Protein AF-A0AAC9RHL8-F1 (afdb_monomer_lite)

pLDDT: mean 80.33, std 12.62, range [34.41, 96.81]

Structure (mmCIF, N/CA/C/O backbone):
data_AF-A0AAC9RHL8-F1
#
_entry.id   AF-A0AAC9RHL8-F1
#
loop_
_atom_site.group_PDB
_atom_site.id
_atom_site.type_symbol
_atom_site.label_atom_id
_atom_site.label_alt_id
_atom_site.label_comp_id
_atom_site.label_asym_id
_atom_site.label_entity_id
_atom_site.label_seq_id
_atom_site.pdbx_PDB_ins_code
_atom_site.Cartn_x
_atom_site.Cartn_y
_atom_site.Cartn_z
_atom_site.occupancy
_atom_site.B_iso_or_equiv
_atom_site.auth_seq_id
_atom_site.auth_comp_id
_atom_site.auth_asym_id
_atom_site.auth_atom_id
_atom_site.pdbx_PDB_model_num
ATOM 1 N N . MET A 1 1 ? -25.792 26.090 4.034 1.00 40.19 1 MET A N 1
ATOM 2 C CA . MET A 1 1 ? -24.641 25.468 3.334 1.00 40.19 1 MET A CA 1
ATOM 3 C C . MET A 1 1 ? -23.332 25.458 4.137 1.00 40.19 1 MET A C 1
ATOM 5 O O . MET A 1 1 ? -22.376 24.867 3.666 1.00 40.19 1 MET A O 1
ATOM 9 N N . HIS A 1 2 ? -23.290 26.003 5.361 1.00 34.41 2 HIS A N 1
ATOM 10 C CA . HIS A 1 2 ? -22.085 26.017 6.208 1.00 34.41 2 HIS A CA 1
ATOM 11 C C . HIS A 1 2 ? -21.859 24.726 7.038 1.00 34.41 2 HIS A C 1
ATOM 13 O O . HIS A 1 2 ? -20.789 24.548 7.604 1.00 34.41 2 HIS A O 1
ATOM 19 N N . ASN A 1 3 ? -22.836 23.802 7.064 1.00 38.69 3 ASN A N 1
ATOM 20 C CA . ASN A 1 3 ? -22.832 22.591 7.911 1.00 38.69 3 ASN A CA 1
ATOM 21 C C . ASN A 1 3 ? -22.385 21.292 7.211 1.00 38.69 3 ASN A C 1
ATOM 23 O O . ASN A 1 3 ? -22.341 20.239 7.845 1.00 38.69 3 ASN A O 1
ATOM 27 N N . VAL A 1 4 ? -22.088 21.325 5.908 1.00 41.69 4 VAL A N 1
ATOM 28 C CA . VAL A 1 4 ? -21.628 20.127 5.173 1.00 41.69 4 VAL A CA 1
ATOM 29 C C . VAL A 1 4 ? -20.100 20.060 5.150 1.00 41.69 4 VAL A C 1
ATOM 31 O O . VAL A 1 4 ? -19.528 18.979 5.244 1.00 41.69 4 VAL A O 1
ATOM 34 N N . THR A 1 5 ? -19.430 21.211 5.135 1.00 39.88 5 THR A N 1
ATOM 35 C CA . THR A 1 5 ? -17.966 21.317 5.158 1.00 39.88 5 THR A CA 1
ATOM 36 C C . THR A 1 5 ? -17.356 21.020 6.529 1.00 39.88 5 THR A C 1
ATOM 38 O O . THR A 1 5 ? -16.237 20.519 6.587 1.00 39.88 5 THR A O 1
ATOM 41 N N . GLU A 1 6 ? -18.085 21.229 7.630 1.00 42.66 6 GLU A N 1
ATOM 42 C CA . GLU A 1 6 ? -17.624 20.807 8.963 1.00 42.66 6 GLU A CA 1
ATOM 43 C C . GLU A 1 6 ? -17.750 19.298 9.202 1.00 42.66 6 GLU A C 1
ATOM 45 O O . GLU A 1 6 ? -17.033 18.755 10.034 1.00 42.66 6 GLU A O 1
ATOM 50 N N . LYS A 1 7 ? -18.586 18.576 8.445 1.00 43.09 7 LYS A N 1
ATOM 51 C CA . LYS A 1 7 ? -18.773 17.125 8.624 1.00 43.09 7 LYS A CA 1
ATOM 52 C C . LYS A 1 7 ? -17.687 16.247 7.998 1.00 43.09 7 LYS A C 1
ATOM 54 O O . LYS A 1 7 ? -17.754 15.032 8.135 1.00 43.09 7 LYS A O 1
ATOM 59 N N . VAL A 1 8 ? -16.640 16.833 7.416 1.00 49.00 8 VAL A N 1
ATOM 60 C CA . VAL A 1 8 ? -15.361 16.136 7.180 1.00 49.00 8 VAL A CA 1
ATOM 61 C C . VAL A 1 8 ? -14.409 16.492 8.329 1.00 49.00 8 VAL A C 1
ATOM 63 O O . VAL A 1 8 ? -13.334 17.064 8.148 1.00 49.00 8 VAL A O 1
ATOM 66 N N . LEU A 1 9 ? -14.850 16.245 9.564 1.00 53.06 9 LEU A N 1
ATOM 67 C CA . LEU A 1 9 ? -14.145 16.670 10.772 1.00 53.06 9 LEU A CA 1
ATOM 68 C C . LEU A 1 9 ? -13.025 15.669 11.078 1.00 53.06 9 LEU A C 1
ATOM 70 O O . LEU A 1 9 ? -13.130 14.816 11.954 1.00 53.06 9 LEU A O 1
ATOM 74 N N . PHE A 1 10 ? -11.921 15.771 10.333 1.00 60.19 10 PHE A N 1
ATOM 75 C CA . PHE A 1 10 ? -10.664 15.165 10.762 1.00 60.19 10 PHE A CA 1
ATOM 76 C C . PHE A 1 10 ? -10.355 15.671 12.172 1.00 60.19 10 PHE A C 1
ATOM 78 O O . PHE A 1 10 ? -10.281 16.891 12.385 1.00 60.19 10 PHE A O 1
ATOM 85 N N . LYS A 1 11 ? -10.141 14.744 13.111 1.00 68.81 11 LYS A N 1
ATOM 86 C CA . LYS A 1 11 ? -9.589 15.052 14.433 1.00 68.81 11 LYS A CA 1
ATOM 87 C C . LYS A 1 11 ? -8.309 15.866 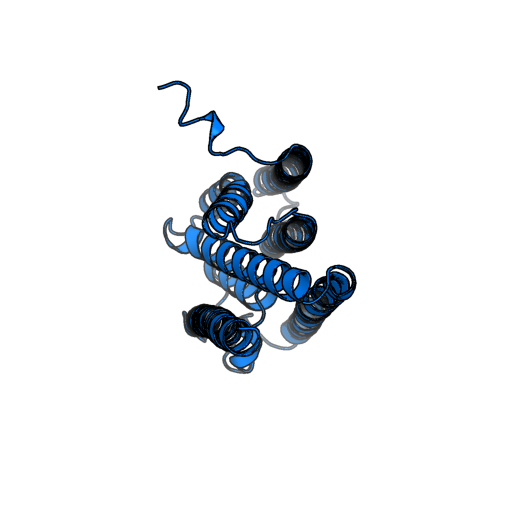14.304 1.00 68.81 11 LYS A C 1
ATOM 89 O O . LYS A 1 11 ? -7.584 15.749 13.313 1.00 68.81 11 LYS A O 1
ATOM 94 N N . LYS A 1 12 ? -8.016 16.683 15.316 1.00 75.81 12 LYS A N 1
ATOM 95 C CA . LYS A 1 12 ? -6.813 17.523 15.333 1.00 75.81 12 LYS A CA 1
ATOM 96 C C . LYS A 1 12 ? -5.545 16.676 15.171 1.00 75.81 12 LYS A C 1
ATOM 98 O O . LYS A 1 12 ? -4.644 17.101 14.449 1.00 75.81 12 LYS A O 1
ATOM 103 N N . GLU A 1 13 ? -5.501 15.476 15.753 1.00 79.00 13 GLU A N 1
ATOM 104 C CA . GLU A 1 13 ? -4.418 14.508 15.557 1.00 79.00 13 GLU A CA 1
ATOM 105 C C . GLU A 1 13 ? -4.330 14.050 14.095 1.00 79.00 13 GLU A C 1
ATOM 107 O O . GLU A 1 13 ? -3.285 14.215 13.468 1.00 79.00 13 GLU A O 1
ATOM 112 N N . ASN A 1 14 ? -5.432 13.589 13.492 1.00 83.06 14 ASN A N 1
ATOM 113 C CA . ASN A 1 14 ? -5.432 13.120 12.099 1.00 83.06 14 ASN A CA 1
ATOM 114 C C . ASN A 1 14 ? -5.085 14.228 11.094 1.00 83.06 14 ASN A C 1
ATOM 116 O O . ASN A 1 14 ? -4.449 13.954 10.076 1.00 83.06 14 ASN A O 1
ATOM 120 N N . ARG A 1 15 ? -5.428 15.492 11.385 1.00 82.88 15 ARG A N 1
ATOM 121 C CA . ARG A 1 15 ? -4.987 16.646 10.582 1.00 82.88 15 ARG A CA 1
ATOM 122 C C . ARG A 1 15 ? -3.467 16.790 10.584 1.00 82.88 15 ARG A C 1
ATOM 124 O O . ARG A 1 15 ? -2.890 17.048 9.534 1.00 82.88 15 ARG A O 1
ATOM 131 N N . ARG A 1 16 ? -2.809 16.603 11.735 1.00 86.56 16 ARG A N 1
ATOM 132 C CA . ARG A 1 16 ? -1.338 16.651 11.827 1.00 86.56 16 ARG A CA 1
ATOM 133 C C . ARG A 1 16 ? -0.697 15.538 11.006 1.00 86.56 16 ARG A C 1
ATOM 135 O O . ARG A 1 16 ? 0.258 15.802 10.284 1.00 86.56 16 ARG A O 1
ATOM 142 N N . ILE A 1 17 ? -1.253 14.327 11.066 1.00 87.25 17 ILE A N 1
ATOM 143 C CA . ILE A 1 17 ? -0.771 13.186 10.273 1.00 87.25 17 ILE A CA 1
ATOM 144 C C . ILE A 1 17 ? -0.960 13.471 8.773 1.00 87.25 17 ILE A C 1
ATOM 146 O O . ILE A 1 17 ? -0.072 13.179 7.976 1.00 87.25 17 ILE A O 1
ATOM 150 N N . LEU A 1 18 ? -2.079 14.089 8.376 1.00 85.19 18 LEU A N 1
ATOM 151 C CA . LEU A 1 18 ? -2.333 14.456 6.980 1.00 85.19 18 LEU A CA 1
ATOM 152 C C . LEU A 1 18 ? -1.328 15.497 6.475 1.00 85.19 18 LEU A C 1
ATOM 154 O O . LEU A 1 18 ? -0.772 15.338 5.392 1.00 85.19 18 LEU A O 1
ATOM 158 N N . ILE A 1 19 ? -1.066 16.539 7.267 1.00 87.88 19 ILE A N 1
ATOM 159 C CA . ILE A 1 19 ? -0.050 17.549 6.946 1.00 87.88 19 ILE A CA 1
ATOM 160 C C . ILE A 1 19 ? 1.323 16.886 6.813 1.00 87.88 19 ILE A C 1
ATOM 162 O O . ILE A 1 19 ? 2.032 17.149 5.848 1.00 87.88 19 ILE A O 1
ATOM 166 N N . LEU A 1 20 ? 1.674 15.975 7.724 1.00 90.25 20 LEU A N 1
ATOM 167 C CA . LEU A 1 20 ? 2.925 15.225 7.653 1.00 90.25 20 LEU A CA 1
ATOM 168 C C . LEU A 1 20 ? 3.026 14.391 6.364 1.00 90.25 20 LEU A C 1
ATOM 170 O O . LEU A 1 20 ? 4.062 14.424 5.705 1.00 90.25 20 LEU A O 1
ATOM 174 N N . ASN A 1 21 ? 1.949 13.709 5.960 1.00 88.88 21 ASN A N 1
ATOM 175 C CA . ASN A 1 21 ? 1.891 12.972 4.693 1.00 88.88 21 ASN A CA 1
ATOM 176 C C . ASN A 1 21 ? 2.124 13.888 3.481 1.00 88.88 21 ASN A C 1
ATOM 178 O O . ASN A 1 21 ? 2.860 13.530 2.561 1.00 88.88 21 ASN A O 1
ATOM 182 N N . LEU A 1 22 ? 1.524 15.081 3.483 1.00 87.88 22 LEU A N 1
ATOM 183 C CA . LEU A 1 22 ? 1.723 16.074 2.428 1.00 87.88 22 LEU A CA 1
ATOM 184 C C . LEU A 1 22 ? 3.167 16.584 2.405 1.00 87.88 22 LEU A C 1
ATOM 186 O O . LEU A 1 22 ? 3.763 16.622 1.334 1.00 87.88 22 LEU A O 1
ATOM 190 N N . CYS A 1 23 ? 3.760 16.898 3.561 1.00 90.06 23 CYS A N 1
ATOM 191 C CA . CYS A 1 23 ? 5.163 17.308 3.658 1.00 90.06 23 CYS A CA 1
ATOM 192 C C . CYS A 1 23 ? 6.112 16.231 3.120 1.00 90.06 23 CYS A C 1
ATOM 194 O O . CYS A 1 23 ? 6.999 16.539 2.326 1.00 90.06 23 CYS A O 1
ATOM 196 N N . ILE A 1 24 ? 5.898 14.968 3.504 1.00 89.19 24 ILE A N 1
ATOM 197 C CA . ILE A 1 24 ? 6.664 13.832 2.977 1.00 89.19 24 ILE A CA 1
ATOM 198 C C . ILE A 1 24 ? 6.495 13.750 1.458 1.00 89.19 24 ILE A C 1
ATOM 200 O O . ILE A 1 24 ? 7.482 13.633 0.737 1.00 89.19 24 ILE A O 1
ATOM 204 N N . THR A 1 25 ? 5.262 13.862 0.960 1.00 88.06 25 THR A N 1
ATOM 205 C CA . THR A 1 25 ? 5.001 13.771 -0.480 1.00 88.06 25 THR A CA 1
ATOM 206 C C . THR A 1 25 ? 5.687 14.895 -1.250 1.00 88.06 25 THR A C 1
ATOM 208 O O . THR A 1 25 ? 6.266 14.640 -2.300 1.00 88.06 25 THR A O 1
ATOM 211 N N . VAL A 1 26 ? 5.671 16.125 -0.731 1.00 89.19 26 VAL A N 1
ATOM 212 C CA . VAL A 1 26 ? 6.390 17.262 -1.324 1.00 89.19 26 VAL A CA 1
ATOM 213 C C . VAL A 1 26 ? 7.893 16.996 -1.343 1.00 89.19 26 VAL A C 1
ATOM 215 O O . VAL A 1 26 ? 8.526 17.205 -2.373 1.00 89.19 26 VAL A O 1
ATOM 218 N N . PHE A 1 27 ? 8.463 16.482 -0.253 1.00 89.50 27 PHE A N 1
ATOM 219 C CA . PHE A 1 27 ? 9.885 16.143 -0.193 1.00 89.50 27 PHE A CA 1
ATOM 220 C C . PHE A 1 27 ? 10.269 15.077 -1.233 1.00 89.50 27 PHE A C 1
ATOM 222 O O . PHE A 1 27 ? 11.230 15.249 -1.983 1.00 89.50 27 PHE A O 1
ATOM 229 N N . VAL A 1 28 ? 9.478 14.008 -1.341 1.00 87.62 28 VAL A N 1
ATOM 230 C CA . VAL A 1 28 ? 9.674 12.951 -2.346 1.00 87.62 28 VAL A CA 1
ATOM 231 C C . VAL A 1 28 ? 9.500 13.497 -3.766 1.00 87.62 28 VAL A C 1
ATOM 233 O O . VAL A 1 28 ? 10.284 13.168 -4.656 1.00 87.62 28 VAL A O 1
ATOM 236 N N . LEU A 1 29 ? 8.522 14.381 -3.981 1.00 87.12 29 LEU A N 1
ATOM 237 C CA . LEU A 1 29 ? 8.295 15.049 -5.260 1.00 87.12 29 LEU A CA 1
ATOM 238 C C . LEU A 1 29 ? 9.489 15.917 -5.667 1.00 87.12 29 LEU A C 1
ATOM 240 O O . LEU A 1 29 ? 9.882 15.886 -6.829 1.00 87.12 29 LEU A O 1
ATOM 244 N N . MET A 1 30 ? 10.090 16.657 -4.732 1.00 86.75 30 MET A N 1
ATOM 245 C CA . MET A 1 30 ? 11.305 17.433 -4.998 1.00 86.75 30 MET A CA 1
ATOM 246 C C . MET A 1 30 ? 12.464 16.525 -5.414 1.00 86.75 30 MET A C 1
ATOM 248 O O . MET A 1 30 ? 13.116 16.807 -6.417 1.00 86.75 30 MET A O 1
ATOM 252 N N . GLY A 1 31 ? 12.671 15.405 -4.713 1.00 82.81 31 GLY A N 1
ATOM 253 C CA . GLY A 1 31 ? 13.650 14.390 -5.116 1.00 82.81 31 GLY A CA 1
ATOM 254 C C . GLY A 1 31 ? 13.400 13.870 -6.535 1.00 82.81 31 GLY A C 1
ATOM 255 O O . GLY A 1 31 ? 14.331 13.717 -7.324 1.00 82.81 31 GLY A O 1
ATOM 256 N N . TYR A 1 32 ? 12.132 13.680 -6.900 1.00 78.31 32 TYR A N 1
ATOM 257 C CA . TYR A 1 32 ? 11.764 13.232 -8.238 1.00 78.31 32 TYR A CA 1
ATOM 258 C C . TYR A 1 32 ? 11.961 14.297 -9.326 1.00 78.31 32 TYR A C 1
ATOM 260 O O . TYR A 1 32 ? 12.432 13.988 -10.421 1.00 78.31 32 TYR A O 1
ATOM 268 N N . LEU A 1 33 ? 11.646 15.560 -9.036 1.00 81.44 33 LEU A N 1
ATOM 269 C CA . LEU A 1 33 ? 11.891 16.670 -9.956 1.00 81.44 33 LEU A CA 1
ATOM 270 C C . LEU A 1 33 ? 13.386 16.848 -10.231 1.00 81.44 33 LEU A C 1
ATOM 272 O O . LEU A 1 33 ? 13.753 17.081 -11.379 1.00 81.44 33 LEU A O 1
ATOM 276 N N . LEU A 1 34 ? 14.243 16.662 -9.221 1.00 80.06 34 LEU A N 1
ATOM 277 C CA . LEU A 1 34 ? 15.694 16.654 -9.414 1.00 80.06 34 LEU A CA 1
ATOM 278 C C . LEU A 1 34 ? 16.109 15.570 -10.416 1.00 80.06 34 LEU A C 1
ATOM 280 O O . LEU A 1 34 ? 16.790 15.883 -11.387 1.00 80.06 34 LEU A O 1
ATOM 284 N N . ILE A 1 35 ? 15.622 14.333 -10.261 1.00 75.69 35 ILE A N 1
ATOM 285 C CA . ILE A 1 35 ? 15.892 13.245 -11.220 1.00 75.69 35 ILE A CA 1
ATOM 286 C C . ILE A 1 35 ? 15.487 13.633 -12.648 1.00 75.69 35 ILE A C 1
ATOM 288 O O . ILE A 1 35 ? 16.233 13.388 -13.594 1.00 75.69 35 ILE A O 1
ATOM 292 N N . ILE A 1 36 ? 14.314 14.248 -12.825 1.00 75.12 36 ILE A N 1
ATOM 293 C CA . ILE A 1 36 ? 13.849 14.664 -14.155 1.00 75.12 36 ILE A CA 1
ATOM 294 C C . ILE A 1 36 ? 14.767 15.724 -14.768 1.00 75.12 36 ILE A C 1
ATOM 296 O O . ILE A 1 36 ? 15.033 15.661 -15.968 1.00 75.12 36 ILE A O 1
ATOM 300 N N . VAL A 1 37 ? 15.262 16.674 -13.972 1.00 77.88 37 VAL A N 1
ATOM 301 C CA . VAL A 1 37 ? 16.201 17.705 -14.441 1.00 77.88 37 VAL A CA 1
ATOM 302 C C . VAL A 1 37 ? 17.500 17.073 -14.953 1.00 77.88 37 VAL A C 1
ATOM 304 O O . VAL A 1 37 ? 18.012 17.497 -15.988 1.00 77.88 37 VAL A O 1
ATOM 307 N N . PHE A 1 38 ? 17.985 16.013 -14.303 1.00 74.62 38 PHE A N 1
ATOM 308 C CA . PHE A 1 38 ? 19.198 15.291 -14.705 1.00 74.62 38 PHE A CA 1
ATOM 309 C C . PHE A 1 38 ? 18.983 14.249 -15.817 1.00 74.62 38 PHE A C 1
ATOM 311 O O . PHE A 1 38 ? 19.945 13.684 -16.321 1.00 74.62 38 PHE A O 1
ATOM 318 N N . LYS A 1 39 ? 17.753 14.040 -16.304 1.00 67.81 39 LYS A N 1
ATOM 319 C CA . LYS A 1 39 ? 17.409 13.052 -17.354 1.00 67.81 39 LYS A CA 1
ATOM 320 C C . LYS A 1 39 ? 17.999 13.352 -18.754 1.00 67.81 39 LYS A C 1
ATOM 322 O O . LYS A 1 39 ? 17.591 12.763 -19.745 1.00 67.81 39 LYS A O 1
ATOM 327 N N . LYS A 1 40 ? 18.869 14.351 -18.873 1.00 67.19 40 LYS A N 1
ATOM 328 C CA . LYS A 1 40 ? 19.638 14.677 -20.088 1.00 67.19 40 LYS A CA 1
ATOM 329 C C . LYS A 1 40 ? 21.080 15.073 -19.761 1.00 67.19 40 LYS A C 1
ATOM 331 O O . LYS A 1 40 ? 21.775 15.609 -20.623 1.00 67.19 40 LYS A O 1
ATOM 336 N N . SER A 1 41 ? 21.504 14.893 -18.511 1.00 70.75 41 SER A N 1
ATOM 337 C CA . SER A 1 41 ? 22.883 15.126 -18.107 1.00 70.75 41 SER A CA 1
ATOM 338 C C . SER A 1 41 ? 23.691 13.838 -18.311 1.00 70.75 41 SER A C 1
ATOM 340 O O . SER A 1 41 ? 23.121 12.747 -18.340 1.00 70.75 41 SER A O 1
ATOM 342 N N . PRO A 1 42 ? 25.025 13.924 -18.416 1.00 67.44 42 PRO A N 1
ATOM 343 C CA . PRO A 1 42 ? 25.889 12.741 -18.407 1.00 67.44 42 PRO A CA 1
ATOM 344 C C . PRO A 1 42 ? 25.761 11.888 -17.128 1.00 67.44 42 PRO A C 1
ATOM 346 O O . PRO A 1 42 ? 26.259 10.770 -17.089 1.00 67.44 42 PRO A O 1
ATOM 349 N N . GLU A 1 43 ? 25.071 12.383 -16.096 1.00 68.12 43 GLU A N 1
ATOM 350 C CA . GLU A 1 43 ? 24.766 11.662 -14.855 1.00 68.12 43 GLU A CA 1
ATOM 351 C C . GLU A 1 43 ? 23.455 10.855 -1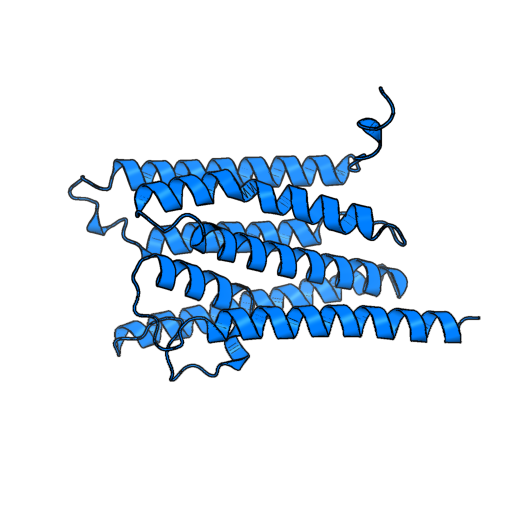4.953 1.00 68.12 43 GLU A C 1
ATOM 353 O O . GLU A 1 43 ? 23.030 10.255 -13.968 1.00 68.12 43 GLU A O 1
ATOM 358 N N . GLU A 1 44 ? 22.793 10.808 -16.117 1.00 66.69 44 GLU A N 1
ATOM 359 C CA . GLU A 1 44 ? 21.537 10.067 -16.319 1.00 66.69 44 GLU A CA 1
ATOM 360 C C . GLU A 1 44 ? 21.660 8.580 -15.932 1.00 66.69 44 GLU A C 1
ATOM 362 O O . GLU A 1 44 ? 20.718 8.009 -15.379 1.00 66.69 44 GLU A O 1
ATOM 367 N N . GLU A 1 45 ? 22.831 7.962 -16.133 1.00 62.16 45 GLU A N 1
ATOM 368 C CA . GLU A 1 45 ? 23.089 6.575 -15.716 1.00 62.16 45 GLU A CA 1
ATOM 369 C C . GLU A 1 45 ? 22.974 6.369 -14.197 1.00 62.16 45 GLU A C 1
ATOM 371 O O . GLU A 1 45 ? 22.534 5.302 -13.761 1.00 62.16 45 GLU A O 1
ATOM 376 N N . LEU A 1 46 ? 23.288 7.389 -13.386 1.00 62.00 46 LEU A N 1
ATOM 377 C CA . LEU A 1 46 ? 23.092 7.346 -11.932 1.00 62.00 46 LEU A CA 1
ATOM 378 C C . LEU A 1 46 ? 21.606 7.387 -11.545 1.00 62.00 46 LEU A C 1
ATOM 380 O O . LEU A 1 46 ? 21.241 6.863 -10.495 1.00 62.00 46 LEU A O 1
ATOM 384 N N . PHE A 1 47 ? 20.739 7.965 -12.381 1.00 62.03 47 PHE A N 1
ATOM 385 C CA . PHE A 1 47 ? 19.332 8.243 -12.069 1.00 62.03 47 PHE A CA 1
ATOM 386 C C . PHE A 1 47 ? 18.350 7.455 -12.955 1.00 62.03 47 PHE A C 1
ATOM 388 O O . PHE A 1 47 ? 17.396 7.996 -13.522 1.00 62.03 47 PHE A O 1
ATOM 395 N N . ASN A 1 48 ? 18.561 6.140 -13.046 1.00 64.25 48 ASN A N 1
ATOM 396 C CA . ASN A 1 48 ? 17.759 5.237 -13.879 1.00 64.25 48 ASN A CA 1
ATOM 397 C C . ASN A 1 48 ? 16.375 4.881 -13.261 1.00 64.25 48 ASN A C 1
ATOM 399 O O . ASN A 1 48 ? 16.031 5.281 -12.149 1.00 64.25 48 ASN A O 1
ATOM 403 N N . MET A 1 49 ? 15.558 4.092 -13.974 1.00 59.78 49 MET A N 1
ATOM 404 C CA . MET A 1 49 ? 14.196 3.649 -13.610 1.00 59.78 49 MET A CA 1
ATOM 405 C C . MET A 1 49 ? 14.061 3.048 -12.201 1.00 59.78 49 MET A C 1
ATOM 407 O O . MET A 1 49 ? 12.988 3.091 -11.591 1.00 59.78 49 MET A O 1
ATOM 411 N N . ASP A 1 50 ? 15.153 2.510 -11.671 1.00 67.88 50 ASP A N 1
ATOM 412 C CA . ASP A 1 50 ? 15.208 1.915 -10.341 1.00 67.88 50 ASP A CA 1
ATOM 413 C C . ASP A 1 50 ? 15.060 2.970 -9.236 1.00 67.88 50 ASP A C 1
ATOM 415 O O . ASP A 1 50 ? 14.367 2.725 -8.245 1.00 67.88 50 ASP A O 1
ATOM 419 N N . PHE A 1 51 ? 15.590 4.181 -9.447 1.00 72.38 51 PHE A N 1
ATOM 420 C CA . PHE A 1 51 ? 15.468 5.291 -8.498 1.00 72.38 51 PHE A CA 1
ATOM 421 C C . PHE A 1 51 ? 14.029 5.778 -8.352 1.00 72.38 51 PHE A C 1
ATOM 423 O O . PHE A 1 51 ? 13.573 6.051 -7.243 1.00 72.38 51 PHE A O 1
ATOM 430 N N . TYR A 1 52 ? 13.271 5.839 -9.447 1.00 72.75 52 TYR A N 1
ATOM 431 C CA . TYR A 1 52 ? 11.852 6.185 -9.370 1.00 72.75 52 TYR A CA 1
ATOM 432 C C . TYR A 1 52 ? 11.075 5.200 -8.498 1.00 72.75 52 TYR A C 1
ATOM 434 O O . TYR A 1 52 ? 10.315 5.583 -7.605 1.00 72.75 52 TYR A O 1
ATOM 442 N N . SER A 1 53 ? 11.266 3.917 -8.795 1.00 77.75 53 SER A N 1
ATOM 443 C CA . SER A 1 53 ? 10.547 2.843 -8.131 1.00 77.75 53 SER A CA 1
ATOM 444 C C . SER A 1 53 ? 10.875 2.827 -6.637 1.00 77.75 53 SER A C 1
ATOM 446 O O . SER A 1 53 ? 10.000 2.572 -5.812 1.00 77.75 53 SER A O 1
ATOM 448 N N . PHE A 1 54 ? 12.113 3.190 -6.286 1.00 79.38 54 PHE A N 1
ATOM 449 C CA . PHE A 1 54 ? 12.556 3.398 -4.914 1.00 79.38 54 PHE A CA 1
ATOM 450 C C . PHE A 1 54 ? 11.819 4.547 -4.211 1.00 79.38 54 PHE A C 1
ATOM 452 O O . PHE A 1 54 ? 11.311 4.338 -3.113 1.00 79.38 54 PHE A O 1
ATOM 459 N N . PHE A 1 55 ? 11.684 5.727 -4.829 1.00 80.50 55 PHE A N 1
ATOM 460 C CA . PHE A 1 55 ? 10.938 6.847 -4.231 1.00 80.50 55 PHE A CA 1
ATOM 461 C C . PHE A 1 55 ? 9.460 6.511 -4.000 1.00 80.50 55 PHE A C 1
ATOM 463 O O . PHE A 1 55 ? 8.906 6.844 -2.952 1.00 80.50 55 PHE A O 1
ATOM 470 N N . PHE A 1 56 ? 8.834 5.793 -4.934 1.00 83.69 56 PHE A N 1
ATOM 471 C CA . PHE A 1 56 ? 7.468 5.301 -4.757 1.00 83.69 56 PHE A CA 1
ATOM 472 C C . PHE A 1 56 ? 7.344 4.282 -3.629 1.00 83.69 56 PHE A C 1
ATOM 474 O O . PHE A 1 56 ? 6.421 4.369 -2.821 1.00 83.69 56 PHE A O 1
ATOM 481 N N . LEU A 1 57 ? 8.270 3.326 -3.553 1.00 86.62 57 LEU A N 1
ATOM 482 C CA . LEU A 1 57 ? 8.305 2.346 -2.473 1.00 86.62 57 LEU A CA 1
ATOM 483 C C . LEU A 1 57 ? 8.529 3.009 -1.115 1.00 86.62 57 LEU A C 1
ATOM 485 O O . LEU A 1 57 ? 7.830 2.689 -0.158 1.00 86.62 57 LEU A O 1
ATOM 489 N N . PHE A 1 58 ? 9.456 3.960 -1.039 1.00 86.50 58 PHE A N 1
ATOM 490 C CA . PHE A 1 58 ? 9.718 4.740 0.163 1.00 86.50 58 PHE A CA 1
ATOM 491 C C . PHE A 1 58 ? 8.468 5.502 0.614 1.00 86.50 58 PHE A C 1
ATOM 493 O O . PHE A 1 58 ? 8.051 5.377 1.767 1.00 86.50 58 PHE A O 1
ATOM 500 N N . GLN A 1 59 ? 7.802 6.203 -0.310 1.00 88.50 59 GLN A N 1
ATOM 501 C CA . GLN A 1 59 ? 6.525 6.865 -0.046 1.00 88.50 59 GLN A CA 1
ATOM 502 C C . GLN A 1 59 ? 5.459 5.872 0.433 1.00 88.50 59 GLN A C 1
ATOM 504 O O . GLN A 1 59 ? 4.716 6.169 1.365 1.00 88.50 59 GLN A O 1
ATOM 509 N N . PHE A 1 60 ? 5.384 4.688 -0.175 1.00 90.69 60 PHE A N 1
ATOM 510 C CA . PHE A 1 60 ? 4.422 3.651 0.187 1.00 90.69 60 PHE A CA 1
ATOM 511 C C . PHE A 1 60 ? 4.657 3.089 1.600 1.00 90.69 60 PHE A C 1
ATOM 513 O O . PHE A 1 60 ? 3.700 2.862 2.347 1.00 90.69 60 PHE A O 1
ATOM 520 N N . ILE A 1 61 ? 5.919 2.913 2.000 1.00 90.81 61 ILE A N 1
ATOM 521 C CA . ILE A 1 61 ? 6.303 2.499 3.357 1.00 90.81 61 ILE A CA 1
ATOM 522 C C . ILE A 1 61 ? 5.925 3.585 4.367 1.00 90.81 61 ILE A C 1
ATOM 524 O O . ILE A 1 61 ? 5.282 3.287 5.373 1.00 90.81 61 ILE A O 1
ATOM 528 N N . LEU A 1 62 ? 6.261 4.849 4.092 1.00 90.44 62 LEU A N 1
ATOM 529 C CA . LEU A 1 62 ? 5.904 5.963 4.974 1.00 90.44 62 LEU A CA 1
ATOM 530 C C . LEU A 1 62 ? 4.390 6.127 5.095 1.00 90.44 62 LEU A C 1
ATOM 532 O O . LEU A 1 62 ? 3.878 6.247 6.205 1.00 90.44 62 LEU A O 1
ATOM 536 N N . TYR A 1 63 ? 3.661 6.051 3.982 1.00 91.25 63 TYR A N 1
ATOM 537 C CA . TYR A 1 63 ? 2.200 6.024 3.977 1.00 91.25 63 TYR A CA 1
ATOM 538 C C . TYR A 1 63 ? 1.666 4.917 4.885 1.00 91.25 63 TYR A C 1
ATOM 540 O O . TYR A 1 63 ? 0.805 5.157 5.727 1.00 91.25 63 TYR A O 1
ATOM 548 N N . THR A 1 64 ? 2.210 3.711 4.738 1.00 92.31 64 THR A N 1
ATOM 549 C CA . THR A 1 64 ? 1.812 2.547 5.522 1.00 92.31 64 THR A CA 1
ATOM 550 C C . THR A 1 64 ? 2.008 2.793 7.021 1.00 92.31 64 THR A C 1
ATOM 552 O O . THR A 1 64 ? 1.109 2.488 7.799 1.00 92.31 64 THR A O 1
ATOM 555 N N . LEU A 1 65 ? 3.122 3.406 7.436 1.00 90.69 65 LEU A N 1
ATOM 556 C CA . LEU A 1 65 ? 3.357 3.792 8.833 1.00 90.69 65 LEU A CA 1
ATOM 557 C C . LEU A 1 65 ? 2.373 4.872 9.311 1.00 90.69 65 LEU A C 1
ATOM 559 O O . LEU A 1 65 ? 1.809 4.757 10.396 1.00 90.69 65 LEU A O 1
ATOM 563 N N . LEU A 1 66 ? 2.118 5.902 8.501 1.00 90.19 66 LEU A N 1
ATOM 564 C CA . LEU A 1 66 ? 1.197 6.986 8.858 1.00 90.19 66 LEU A CA 1
ATOM 565 C C . LEU A 1 66 ? -0.241 6.491 9.034 1.00 90.19 66 LEU A C 1
ATOM 567 O O . LEU A 1 66 ? -0.916 6.899 9.980 1.00 90.19 66 LEU A O 1
ATOM 571 N N . VAL A 1 67 ? -0.696 5.576 8.175 1.00 89.31 67 VAL A N 1
ATOM 572 C CA . VAL A 1 67 ? -2.029 4.966 8.283 1.00 89.31 67 VAL A CA 1
ATOM 573 C C . VAL A 1 67 ? -2.198 4.222 9.608 1.00 89.31 67 VAL A C 1
ATOM 575 O O . VAL A 1 67 ? -3.281 4.241 10.187 1.00 89.31 67 VAL A O 1
ATOM 578 N N . GLN A 1 68 ? -1.140 3.617 10.148 1.00 86.06 68 GLN A N 1
ATOM 579 C CA . GLN A 1 68 ? -1.215 2.957 11.454 1.00 86.06 68 GLN A CA 1
ATOM 580 C C . GLN A 1 68 ? -1.386 3.927 12.613 1.00 86.06 68 GLN A C 1
ATOM 582 O O . GLN A 1 68 ? -1.975 3.561 13.631 1.00 86.06 68 GLN A O 1
ATOM 587 N N . ILE A 1 69 ? -0.885 5.151 12.478 1.00 86.94 69 ILE A N 1
ATOM 588 C CA . ILE A 1 69 ? -0.949 6.169 13.528 1.00 86.94 69 ILE A CA 1
ATOM 589 C C . ILE A 1 69 ? -2.301 6.899 13.489 1.00 86.94 69 ILE A C 1
ATOM 591 O O . ILE A 1 69 ? -2.705 7.459 14.503 1.00 86.94 69 ILE A O 1
ATOM 595 N N . LEU A 1 70 ? -3.057 6.818 12.383 1.00 85.38 70 LEU A N 1
ATOM 596 C CA . LEU A 1 70 ? -4.392 7.417 12.271 1.00 85.38 70 LEU A CA 1
ATOM 597 C C . LEU A 1 70 ? -5.307 6.987 13.413 1.00 85.38 70 LEU A C 1
ATOM 599 O O . LEU A 1 70 ? -5.509 5.796 13.660 1.00 85.38 70 LEU A O 1
ATOM 603 N N . GLU A 1 71 ? -5.897 7.957 14.096 1.00 79.62 71 GLU A N 1
ATOM 604 C CA . GLU A 1 71 ? -6.906 7.688 15.105 1.00 79.62 71 GLU A CA 1
ATOM 605 C C . GLU A 1 71 ? -8.232 7.370 14.436 1.00 79.62 71 GLU A C 1
ATOM 607 O O . GLU A 1 71 ? -8.750 8.157 13.643 1.00 79.62 71 GLU A O 1
ATOM 612 N N . VAL A 1 72 ? -8.803 6.221 14.779 1.00 74.69 72 VAL A N 1
ATOM 613 C CA . VAL A 1 72 ? -10.057 5.764 14.190 1.00 74.69 72 VAL A CA 1
ATOM 614 C C . VAL A 1 72 ? -11.044 5.479 15.309 1.00 74.69 72 VAL A C 1
ATOM 616 O O . VAL A 1 72 ? -10.714 4.784 16.268 1.00 74.69 72 VAL A O 1
ATOM 619 N N . GLU A 1 73 ? -12.234 6.069 15.210 1.00 66.75 73 GLU A N 1
ATOM 620 C CA . GLU A 1 73 ? -13.313 5.861 16.175 1.00 66.75 73 GLU A CA 1
ATOM 621 C C . GLU A 1 73 ? -14.124 4.613 15.825 1.00 66.75 73 GLU A C 1
ATOM 623 O O . GLU A 1 73 ? -14.424 4.351 14.657 1.00 66.75 73 GLU A O 1
ATOM 628 N N . GLU A 1 74 ? -14.510 3.859 16.853 1.00 64.19 74 GLU A N 1
ATOM 629 C CA . GLU A 1 74 ? -15.404 2.712 16.708 1.00 64.19 74 GLU A CA 1
ATOM 630 C C . GLU A 1 74 ? -16.761 3.160 16.137 1.00 64.19 74 GLU A C 1
ATOM 632 O O . GLU A 1 74 ? -17.312 4.192 16.519 1.00 64.19 74 GLU A O 1
ATOM 637 N N . GLY A 1 75 ? -17.291 2.399 15.175 1.00 62.19 75 GLY A N 1
ATOM 638 C CA . GLY A 1 75 ? -18.608 2.645 14.573 1.00 62.19 75 GLY A CA 1
ATOM 639 C C . GLY A 1 75 ? -18.660 3.659 13.418 1.00 62.19 75 GLY A C 1
ATOM 640 O O . GLY A 1 75 ? -19.684 3.734 12.742 1.00 62.19 75 GLY A O 1
ATOM 641 N N . LYS A 1 76 ? -17.579 4.394 13.111 1.00 70.06 76 LYS A N 1
ATOM 642 C CA . LYS A 1 76 ? -17.534 5.379 12.003 1.00 70.06 76 LYS A CA 1
ATOM 643 C C . LYS A 1 76 ? -16.738 4.879 10.794 1.00 70.06 76 LYS A C 1
ATOM 645 O O . LYS A 1 76 ? -15.729 5.454 10.376 1.00 70.06 76 LYS A O 1
ATOM 650 N N . GLN A 1 77 ? -17.204 3.780 10.204 1.00 68.50 77 GLN A N 1
ATOM 651 C CA . GLN A 1 77 ? -16.524 3.134 9.077 1.00 68.50 77 GLN A CA 1
ATOM 652 C C . GLN A 1 77 ? -16.455 4.027 7.825 1.00 68.50 77 GLN A C 1
ATOM 654 O O . GLN A 1 77 ? -15.420 4.070 7.166 1.00 68.50 77 GLN A O 1
ATOM 659 N N . MET A 1 78 ? -17.516 4.782 7.515 1.00 68.62 78 MET A N 1
ATOM 660 C CA . MET A 1 78 ? -17.526 5.685 6.352 1.00 68.62 78 MET A CA 1
ATOM 661 C C . MET A 1 78 ? -16.484 6.799 6.481 1.00 68.62 78 MET A C 1
ATOM 663 O O . MET A 1 78 ? -15.747 7.058 5.531 1.00 68.62 78 MET A O 1
ATOM 667 N N . ASP A 1 79 ? -16.343 7.385 7.670 1.00 73.00 79 ASP A N 1
ATOM 668 C CA . ASP A 1 79 ? -15.329 8.410 7.929 1.00 73.00 79 ASP A CA 1
ATOM 669 C C . ASP A 1 79 ? -13.925 7.830 7.743 1.00 73.00 79 ASP A C 1
ATOM 671 O O . ASP A 1 79 ? -13.069 8.447 7.118 1.00 73.00 79 ASP A O 1
ATOM 675 N N . SER A 1 80 ? -13.711 6.598 8.200 1.00 76.44 80 SER A N 1
ATOM 676 C CA . SER A 1 80 ? -12.443 5.879 8.054 1.00 76.44 80 SER A CA 1
ATOM 677 C C . SER A 1 80 ? -12.054 5.673 6.584 1.00 76.44 80 SER A C 1
ATOM 679 O O . SER A 1 80 ? -10.909 5.920 6.201 1.00 76.44 80 SER A O 1
ATOM 681 N N . LEU A 1 81 ? -13.013 5.282 5.736 1.00 80.69 81 LEU A N 1
ATOM 682 C CA . LEU A 1 81 ? -12.804 5.119 4.291 1.00 80.69 81 LEU A CA 1
ATOM 683 C C . LEU A 1 81 ? -12.450 6.446 3.610 1.00 80.69 81 LEU A C 1
ATOM 685 O O . LEU A 1 81 ? -11.555 6.486 2.762 1.00 80.69 81 LEU A O 1
ATOM 689 N N . VAL A 1 82 ? -13.132 7.530 3.988 1.00 80.94 82 VAL A N 1
ATOM 690 C CA . VAL A 1 82 ? -12.869 8.876 3.459 1.00 80.94 82 VAL A CA 1
ATOM 691 C C . VAL A 1 82 ? -11.487 9.362 3.890 1.00 80.94 82 VAL A C 1
ATOM 693 O O . VAL A 1 82 ? -10.745 9.885 3.061 1.00 80.94 82 VAL A O 1
ATOM 696 N N . GLN A 1 83 ? -11.098 9.143 5.148 1.00 81.50 83 GLN A N 1
ATOM 697 C CA . GLN A 1 83 ? -9.784 9.539 5.659 1.00 81.50 83 GLN A CA 1
ATOM 698 C C . GLN A 1 83 ? -8.648 8.833 4.913 1.00 81.50 83 GLN A C 1
ATOM 700 O O . GLN A 1 83 ? -7.720 9.497 4.448 1.00 81.50 83 GLN A O 1
ATOM 705 N N . VAL A 1 84 ? -8.746 7.512 4.724 1.00 88.75 84 VAL A N 1
ATOM 706 C CA . VAL A 1 84 ? -7.781 6.749 3.914 1.00 88.75 84 VAL A CA 1
ATOM 707 C C . VAL A 1 84 ? -7.782 7.232 2.463 1.00 88.75 84 VAL A C 1
ATOM 709 O O . VAL A 1 84 ? -6.718 7.341 1.852 1.00 88.75 84 VAL A O 1
ATOM 712 N N . GLY A 1 85 ? -8.954 7.567 1.917 1.00 87.19 85 GLY A N 1
ATOM 713 C CA . GLY A 1 85 ? -9.097 8.133 0.576 1.00 87.19 85 GLY A CA 1
ATOM 714 C C . GLY A 1 85 ? -8.295 9.419 0.420 1.00 87.19 85 GLY A C 1
ATOM 715 O O . GLY A 1 85 ? -7.396 9.479 -0.413 1.00 87.19 85 GLY A O 1
ATOM 716 N N . VAL A 1 86 ? -8.538 10.409 1.279 1.00 83.19 86 VAL A N 1
ATOM 717 C CA . VAL A 1 86 ? -7.810 11.690 1.283 1.00 83.19 86 VAL A CA 1
ATOM 718 C C . VAL A 1 86 ? -6.302 11.478 1.442 1.00 83.19 86 VAL A C 1
ATOM 720 O O . VAL A 1 86 ? -5.519 12.087 0.716 1.00 83.19 86 VAL A O 1
ATOM 723 N N . PHE A 1 87 ? -5.883 10.574 2.331 1.00 84.38 87 PHE A N 1
ATOM 724 C CA . PHE A 1 87 ? -4.470 10.222 2.499 1.00 84.38 87 PHE A CA 1
ATOM 725 C C . PHE A 1 87 ? -3.844 9.651 1.230 1.00 84.38 87 PHE A C 1
ATOM 727 O O . PHE A 1 87 ? -2.713 9.990 0.883 1.00 84.38 87 PHE A O 1
ATOM 734 N N . THR A 1 88 ? -4.581 8.784 0.542 1.00 90.19 88 THR A N 1
ATOM 735 C CA . THR A 1 88 ? -4.106 8.119 -0.671 1.00 90.19 88 THR A CA 1
ATOM 736 C C . THR A 1 88 ? -4.040 9.091 -1.840 1.00 90.19 88 THR A C 1
ATOM 738 O O . THR A 1 88 ? -3.074 9.065 -2.590 1.00 90.19 88 THR A O 1
ATOM 741 N N . LEU A 1 89 ? -4.998 10.015 -1.965 1.00 88.12 89 LEU A N 1
ATOM 742 C CA . LEU A 1 89 ? -4.979 11.052 -3.004 1.00 88.12 89 LEU A CA 1
ATOM 743 C C . LEU A 1 89 ? -3.761 11.982 -2.890 1.00 88.12 89 LEU A C 1
ATOM 745 O O . LEU A 1 89 ? -3.354 12.572 -3.889 1.00 88.12 89 LEU A O 1
ATOM 749 N N . GLY A 1 90 ? -3.137 12.063 -1.710 1.00 82.88 90 GLY A N 1
ATOM 750 C CA . GLY A 1 90 ? -1.915 12.834 -1.489 1.00 82.88 90 GLY A CA 1
ATOM 751 C C . GLY A 1 90 ? -0.777 12.486 -2.453 1.00 82.88 90 GLY A C 1
ATOM 752 O O . GLY A 1 90 ? -0.021 13.380 -2.804 1.00 82.88 90 GLY A O 1
ATOM 753 N N . ILE A 1 91 ? -0.690 11.244 -2.951 1.00 84.56 91 ILE A N 1
ATOM 754 C CA . ILE A 1 91 ? 0.373 10.799 -3.874 1.00 84.56 91 ILE A CA 1
ATOM 755 C C . ILE A 1 91 ? 0.090 11.133 -5.354 1.00 84.56 91 ILE A C 1
ATOM 757 O O . ILE A 1 91 ? 0.958 10.935 -6.204 1.00 84.56 91 ILE A O 1
ATOM 761 N N . ILE A 1 92 ? -1.092 11.669 -5.693 1.00 84.88 92 ILE A N 1
ATOM 762 C CA . ILE A 1 92 ? -1.450 12.022 -7.080 1.00 84.88 92 ILE A CA 1
ATOM 763 C C . ILE A 1 92 ? -0.404 12.920 -7.755 1.00 84.88 92 ILE A C 1
ATOM 765 O O . ILE A 1 92 ? -0.024 12.596 -8.879 1.00 84.88 92 ILE A O 1
ATOM 769 N N . PRO A 1 93 ? 0.108 14.000 -7.127 1.00 81.00 93 PRO A N 1
ATOM 770 C CA . PRO A 1 93 ? 1.127 14.838 -7.753 1.00 81.00 93 PRO A CA 1
ATOM 771 C C . PRO A 1 93 ? 2.373 14.040 -8.149 1.00 81.00 93 PRO A C 1
ATOM 773 O O . PRO A 1 93 ? 2.856 14.168 -9.271 1.00 81.00 93 PRO A O 1
ATOM 776 N N . LEU A 1 94 ? 2.844 13.148 -7.273 1.00 80.00 94 LEU A N 1
ATOM 777 C CA . LEU A 1 94 ? 3.997 12.287 -7.541 1.00 80.00 94 LEU A CA 1
ATOM 778 C C . LEU A 1 94 ? 3.735 11.353 -8.731 1.00 80.00 94 LEU A C 1
ATOM 780 O O . LEU A 1 94 ? 4.571 11.205 -9.621 1.00 80.00 94 LEU A O 1
ATOM 784 N N . ILE A 1 95 ? 2.542 10.768 -8.775 1.00 79.31 95 ILE A N 1
ATOM 785 C CA . ILE A 1 95 ? 2.082 9.889 -9.849 1.00 79.31 95 ILE A CA 1
ATOM 786 C C . ILE A 1 95 ? 1.944 10.633 -11.189 1.00 79.31 95 ILE A C 1
ATOM 788 O O . ILE A 1 95 ? 2.313 10.099 -12.234 1.00 79.31 95 ILE A O 1
ATOM 792 N N . MET A 1 96 ? 1.453 11.871 -11.184 1.00 77.06 96 MET A N 1
ATOM 793 C CA . MET A 1 96 ? 1.316 12.683 -12.396 1.00 77.06 96 MET A CA 1
ATOM 794 C C . MET A 1 96 ? 2.671 13.061 -12.986 1.00 77.06 96 MET A C 1
ATOM 796 O O . MET A 1 96 ? 2.872 12.933 -14.195 1.00 77.06 96 MET A O 1
ATOM 800 N N . VAL A 1 97 ? 3.615 13.486 -12.142 1.00 75.31 97 VAL A N 1
ATOM 801 C CA . VAL A 1 97 ? 4.971 13.813 -12.596 1.00 75.31 97 VAL A CA 1
ATOM 802 C C . VAL A 1 97 ? 5.655 12.556 -13.141 1.00 75.31 97 VAL A C 1
ATOM 804 O O . VAL A 1 97 ? 6.326 12.623 -14.170 1.00 75.31 97 VAL A O 1
ATOM 807 N N . ALA A 1 98 ? 5.410 11.392 -12.534 1.00 71.75 98 ALA A N 1
ATOM 808 C CA . ALA A 1 98 ? 5.891 10.111 -13.041 1.00 71.75 98 ALA A CA 1
ATOM 809 C C . ALA A 1 98 ? 5.377 9.766 -14.437 1.00 71.75 98 ALA A C 1
ATOM 811 O O . ALA A 1 98 ? 6.146 9.420 -15.337 1.00 71.75 98 ALA A O 1
ATOM 812 N N . ALA A 1 99 ? 4.059 9.874 -14.607 1.00 74.25 99 ALA A N 1
ATOM 813 C CA . ALA A 1 99 ? 3.397 9.563 -15.859 1.00 74.25 99 ALA A CA 1
ATOM 814 C C . ALA A 1 99 ? 3.888 10.489 -16.977 1.00 74.25 99 ALA A C 1
ATOM 816 O O . ALA A 1 99 ? 4.167 10.022 -18.080 1.00 74.25 99 ALA A O 1
ATOM 817 N N . HIS A 1 100 ? 4.084 11.777 -16.676 1.00 72.81 100 HIS A N 1
ATOM 818 C CA . HIS A 1 100 ? 4.648 12.733 -17.624 1.00 72.81 100 HIS A CA 1
ATOM 819 C C . HIS A 1 100 ? 6.112 12.422 -17.967 1.00 72.81 100 HIS A C 1
ATOM 821 O O . HIS A 1 100 ? 6.481 12.398 -19.139 1.00 72.81 100 HIS A O 1
ATOM 827 N N . GLY A 1 101 ? 6.941 12.121 -16.964 1.00 65.62 101 GLY A N 1
ATOM 828 C CA . GLY A 1 101 ? 8.366 11.851 -17.152 1.00 65.62 101 GLY A CA 1
ATOM 829 C C . GLY A 1 101 ? 8.671 10.604 -17.990 1.00 65.62 101 GLY A C 1
ATOM 830 O O . GLY A 1 101 ? 9.768 10.509 -18.547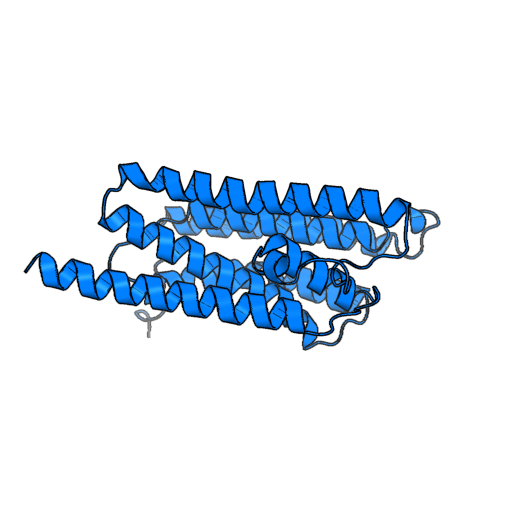 1.00 65.62 101 GLY A O 1
ATOM 831 N N . LYS A 1 102 ? 7.741 9.646 -18.098 1.00 65.31 102 LYS A N 1
ATOM 832 C CA . LYS A 1 102 ? 7.965 8.355 -18.778 1.00 65.31 102 LYS A CA 1
ATOM 833 C C . LYS A 1 102 ? 6.908 7.975 -19.820 1.00 65.31 102 LYS A C 1
ATOM 835 O O . LYS A 1 102 ? 7.030 6.911 -20.411 1.00 65.31 102 LYS A O 1
ATOM 840 N N . GLY A 1 103 ? 5.918 8.828 -20.086 1.00 64.69 103 GLY A N 1
ATOM 841 C CA . GLY A 1 103 ? 4.879 8.544 -21.082 1.00 64.69 103 GLY A CA 1
ATOM 842 C C . GLY A 1 103 ? 3.971 7.371 -20.698 1.00 64.69 103 GLY A C 1
ATOM 843 O O . GLY A 1 103 ? 3.461 6.685 -21.578 1.00 64.69 103 GLY A O 1
ATOM 844 N N . ILE A 1 104 ? 3.786 7.126 -19.396 1.00 70.75 104 ILE A N 1
ATOM 845 C CA . ILE A 1 104 ? 2.907 6.061 -18.896 1.00 70.75 104 ILE A CA 1
ATOM 846 C C . ILE A 1 104 ? 1.464 6.400 -19.291 1.00 70.75 104 ILE A C 1
ATOM 848 O O . ILE A 1 104 ? 1.010 7.536 -19.115 1.00 70.75 104 ILE A O 1
ATOM 852 N N . GLU A 1 105 ? 0.729 5.418 -19.815 1.00 67.50 105 GLU A N 1
ATOM 853 C CA . GLU A 1 105 ? -0.682 5.591 -20.158 1.00 67.50 105 GLU A CA 1
ATOM 854 C C . GLU A 1 105 ? -1.496 6.028 -18.933 1.00 67.50 105 GLU A C 1
ATOM 856 O O . GLU A 1 105 ? -1.420 5.421 -17.864 1.00 67.50 105 GLU A O 1
ATOM 861 N N . ARG A 1 106 ? -2.343 7.052 -19.109 1.00 64.06 106 ARG A N 1
ATOM 862 C CA . ARG A 1 106 ? -3.097 7.715 -18.025 1.00 64.06 106 ARG A CA 1
ATOM 863 C C . ARG A 1 106 ? -3.917 6.767 -17.139 1.00 64.06 106 ARG A C 1
ATOM 865 O O . ARG A 1 106 ? -4.191 7.114 -15.997 1.00 64.06 106 ARG A O 1
ATOM 872 N N . LEU A 1 107 ? -4.333 5.608 -17.653 1.00 63.66 107 LEU A N 1
ATOM 873 C CA . LEU A 1 107 ? -5.102 4.604 -16.909 1.00 63.66 107 LEU A CA 1
ATOM 874 C C . LEU A 1 107 ? -4.226 3.732 -15.996 1.00 63.66 107 LEU A C 1
ATOM 876 O O . LEU A 1 107 ? -4.650 3.376 -14.897 1.00 63.66 107 LEU A O 1
ATOM 880 N N . GLN A 1 108 ? -2.994 3.427 -16.404 1.00 73.25 108 GLN A N 1
ATOM 881 C CA . GLN A 1 108 ? -2.083 2.565 -15.640 1.00 73.25 108 GLN A CA 1
ATOM 882 C C . GLN A 1 108 ? -1.592 3.259 -14.359 1.00 73.25 108 GLN A C 1
ATOM 884 O O . GLN A 1 108 ? -1.419 2.634 -13.312 1.00 73.25 108 GLN A O 1
ATOM 889 N N . THR A 1 109 ? -1.516 4.583 -14.421 1.00 74.81 109 THR A N 1
ATOM 890 C CA . THR A 1 109 ? -1.272 5.540 -13.341 1.00 74.81 109 THR A CA 1
ATOM 891 C C . THR A 1 109 ? -2.180 5.352 -12.110 1.00 74.81 109 THR A C 1
ATOM 893 O O . THR A 1 109 ? -1.785 5.694 -10.995 1.00 74.81 109 THR A O 1
ATOM 896 N N . PHE A 1 110 ? -3.378 4.773 -12.268 1.00 85.25 110 PHE A N 1
ATOM 897 C CA . PHE A 1 110 ? -4.300 4.525 -11.151 1.00 85.25 110 PHE A CA 1
ATOM 898 C C . PHE A 1 110 ? -4.036 3.220 -10.397 1.00 85.25 110 PHE A C 1
ATOM 900 O O . PHE A 1 110 ? -4.461 3.097 -9.251 1.00 85.25 110 PHE A O 1
ATOM 907 N N . VAL A 1 111 ? -3.312 2.258 -10.977 1.00 89.25 111 VAL A N 1
ATOM 908 C CA . VAL A 1 111 ? -3.071 0.963 -10.319 1.00 89.25 111 VAL A CA 1
ATOM 909 C C . VAL A 1 111 ? -2.312 1.124 -8.990 1.00 89.25 111 VAL A C 1
ATOM 911 O O . VAL A 1 111 ? -2.791 0.588 -7.987 1.00 89.25 111 VAL A O 1
ATOM 914 N N . PRO A 1 112 ? -1.211 1.904 -8.910 1.00 89.31 112 PRO A N 1
ATOM 915 C CA . PRO A 1 112 ? -0.541 2.189 -7.639 1.00 89.31 112 PRO A CA 1
ATOM 916 C C . PRO A 1 112 ? -1.473 2.807 -6.585 1.00 89.31 112 PRO A C 1
ATOM 918 O O . PRO A 1 112 ? -1.458 2.389 -5.427 1.00 89.31 112 PRO A O 1
ATOM 921 N N . LEU A 1 113 ? -2.344 3.745 -6.989 1.00 91.06 113 LEU A N 1
ATOM 922 C CA . LEU A 1 113 ? -3.337 4.360 -6.096 1.00 91.06 113 LEU A CA 1
ATOM 923 C C . LEU A 1 113 ? -4.310 3.326 -5.545 1.00 91.06 113 LEU A C 1
ATOM 925 O O . LEU A 1 113 ? -4.582 3.314 -4.348 1.00 91.06 113 LEU A O 1
ATOM 929 N N . SER A 1 114 ? -4.835 2.455 -6.404 1.00 93.00 114 SER A N 1
ATOM 930 C CA . SER A 1 114 ? -5.801 1.436 -6.005 1.00 93.00 114 SER A CA 1
ATOM 931 C C . SER A 1 114 ? -5.186 0.402 -5.057 1.00 93.00 114 SER A C 1
ATOM 933 O O . SER A 1 114 ? -5.835 0.021 -4.083 1.00 93.00 114 SER A O 1
ATOM 935 N N . ILE A 1 115 ? -3.930 -0.004 -5.286 1.00 94.12 115 ILE A N 1
ATOM 936 C CA . ILE A 1 115 ? -3.180 -0.885 -4.374 1.00 94.12 115 ILE A CA 1
ATOM 937 C C . ILE A 1 115 ? -3.012 -0.209 -3.009 1.00 94.12 115 ILE A C 1
ATOM 939 O O . ILE A 1 115 ? -3.317 -0.806 -1.975 1.00 94.12 115 ILE A O 1
ATOM 943 N N . GLN A 1 116 ? -2.574 1.051 -3.006 1.00 93.31 116 GLN A N 1
ATOM 944 C CA . GLN A 1 116 ? -2.341 1.814 -1.785 1.00 93.31 116 GLN A CA 1
ATOM 945 C C . GLN A 1 116 ? -3.623 2.055 -0.990 1.00 93.31 116 GLN A C 1
ATOM 947 O O . GLN A 1 116 ? -3.638 1.848 0.222 1.00 93.31 116 GLN A O 1
ATOM 952 N N . TYR A 1 117 ? -4.709 2.412 -1.674 1.00 94.00 117 TYR A N 1
ATOM 953 C CA . TYR A 1 117 ? -6.016 2.629 -1.066 1.00 94.00 117 TYR A CA 1
ATOM 954 C C . TYR A 1 117 ? -6.553 1.358 -0.403 1.00 94.00 117 TYR A C 1
ATOM 956 O O . TYR A 1 117 ? -6.943 1.385 0.765 1.00 94.00 117 TYR A O 1
ATOM 964 N N . LEU A 1 118 ? -6.537 0.228 -1.121 1.00 95.06 118 LEU A N 1
ATOM 965 C CA . LEU A 1 118 ? -7.040 -1.043 -0.599 1.00 95.06 118 LEU A CA 1
ATOM 966 C C . LEU A 1 118 ? -6.232 -1.522 0.610 1.00 95.06 118 LEU A C 1
ATOM 968 O O . LEU A 1 118 ? -6.801 -1.995 1.598 1.00 95.06 118 LEU A O 1
ATOM 972 N N . TRP A 1 119 ? -4.909 -1.360 0.552 1.00 94.94 119 TRP A N 1
ATOM 973 C CA . TRP A 1 119 ? -4.033 -1.661 1.676 1.00 94.94 119 TRP A CA 1
ATOM 974 C C . TRP A 1 119 ? -4.339 -0.778 2.891 1.00 94.94 119 TRP A C 1
ATOM 976 O O . TRP A 1 119 ? -4.525 -1.292 3.995 1.00 94.94 119 TRP A O 1
ATOM 986 N N . GLY A 1 120 ? -4.478 0.535 2.689 1.00 93.56 120 GLY A N 1
ATOM 987 C CA . GLY A 1 120 ? -4.811 1.476 3.756 1.00 93.56 120 GLY A CA 1
ATOM 988 C C . GLY A 1 120 ? -6.149 1.161 4.429 1.00 93.56 120 GLY A C 1
ATOM 989 O O . GLY A 1 120 ? -6.229 1.133 5.658 1.00 93.56 120 GLY A O 1
ATOM 990 N N . ILE A 1 121 ? -7.185 0.840 3.645 1.00 91.94 121 ILE A N 1
ATOM 991 C CA . ILE A 1 121 ? -8.494 0.439 4.183 1.00 91.94 121 ILE A CA 1
ATOM 992 C C . ILE A 1 121 ? -8.363 -0.836 5.009 1.00 91.94 121 ILE A C 1
ATOM 994 O O . ILE A 1 121 ? -8.937 -0.934 6.091 1.00 91.94 121 ILE A O 1
ATOM 998 N N . THR A 1 122 ? -7.610 -1.815 4.512 1.00 91.62 122 THR A N 1
ATOM 999 C CA . THR A 1 122 ? -7.397 -3.083 5.214 1.00 91.62 122 THR A CA 1
ATOM 1000 C C . THR A 1 122 ? -6.755 -2.852 6.580 1.00 91.62 122 THR A C 1
ATOM 1002 O O . THR A 1 122 ? -7.244 -3.378 7.581 1.00 91.62 122 THR A O 1
ATOM 1005 N N . LEU A 1 123 ? -5.700 -2.036 6.641 1.00 91.81 123 LEU A N 1
ATOM 1006 C CA . LEU A 1 123 ? -5.018 -1.701 7.892 1.00 91.81 123 LEU A CA 1
ATOM 1007 C C . LEU A 1 123 ? -5.946 -0.999 8.882 1.00 91.81 123 LEU A C 1
ATOM 1009 O O . LEU A 1 123 ? -5.979 -1.364 10.057 1.00 91.81 123 LEU A O 1
ATOM 1013 N N . VAL A 1 124 ? -6.729 -0.027 8.413 1.00 89.56 124 VAL A N 1
ATOM 1014 C CA . VAL A 1 124 ? -7.690 0.683 9.261 1.00 89.56 124 VAL A CA 1
ATOM 1015 C C . VAL A 1 124 ? -8.789 -0.252 9.762 1.00 89.56 124 VAL A C 1
ATOM 1017 O O . VAL A 1 124 ? -9.089 -0.245 10.954 1.00 89.56 124 VAL A O 1
ATOM 1020 N N . ASN A 1 125 ? -9.337 -1.112 8.905 1.00 87.50 125 ASN A N 1
ATOM 1021 C CA . ASN A 1 125 ? -10.349 -2.090 9.303 1.00 87.50 125 ASN A CA 1
ATOM 1022 C C . ASN A 1 125 ? -9.809 -3.072 10.354 1.00 87.50 125 ASN A C 1
ATOM 1024 O O . ASN A 1 125 ? -10.481 -3.333 11.351 1.00 87.50 125 ASN A O 1
ATOM 1028 N N . LEU A 1 126 ? -8.583 -3.576 10.179 1.00 88.62 126 LEU A N 1
ATOM 1029 C CA . LEU A 1 126 ? -7.910 -4.402 11.186 1.00 88.62 126 LEU A CA 1
ATOM 1030 C C . LEU A 1 126 ? -7.722 -3.643 12.503 1.00 88.62 126 LEU A C 1
ATOM 1032 O O . LEU A 1 126 ? -7.969 -4.203 13.572 1.00 88.62 126 LEU A O 1
ATOM 1036 N N . LYS A 1 127 ? -7.336 -2.364 12.423 1.00 86.75 127 LYS A N 1
ATOM 1037 C CA . LYS A 1 127 ? -7.154 -1.479 13.578 1.00 86.75 127 LYS A CA 1
ATOM 1038 C C . LYS A 1 127 ? -8.415 -1.287 14.386 1.00 86.75 127 LYS A C 1
ATOM 1040 O O . LYS A 1 127 ? -8.411 -1.588 15.578 1.00 86.75 127 LYS A O 1
ATOM 1045 N N . VAL A 1 128 ? -9.489 -0.852 13.741 1.00 83.62 128 VAL A N 1
ATOM 1046 C CA . VAL A 1 128 ? -10.796 -0.692 14.386 1.00 83.62 128 VAL A CA 1
ATOM 1047 C C . VAL A 1 128 ? -11.233 -2.008 15.016 1.00 83.62 128 VAL A C 1
ATOM 1049 O O . VAL A 1 128 ? -11.680 -2.039 16.162 1.00 83.62 128 VAL A O 1
ATOM 1052 N N . ARG A 1 129 ? -11.037 -3.120 14.303 1.00 81.69 129 ARG A N 1
ATOM 1053 C CA . ARG A 1 129 ? -11.474 -4.424 14.781 1.00 81.69 129 ARG A CA 1
ATOM 1054 C C . ARG A 1 129 ? -10.728 -4.873 16.032 1.00 81.69 129 ARG A C 1
ATOM 1056 O O . ARG A 1 129 ? -11.363 -5.298 16.992 1.00 81.69 129 ARG A O 1
ATOM 1063 N N . ILE A 1 130 ? -9.405 -4.794 16.044 1.00 84.62 130 ILE A N 1
ATOM 1064 C CA . ILE A 1 130 ? -8.621 -5.211 17.211 1.00 84.62 130 ILE A CA 1
ATOM 1065 C C . ILE A 1 130 ? -8.849 -4.257 18.384 1.00 84.62 130 ILE A C 1
ATOM 1067 O O . ILE A 1 130 ? -9.006 -4.738 19.505 1.00 84.62 130 ILE A O 1
ATOM 1071 N N . ALA A 1 131 ? -8.976 -2.950 18.133 1.00 82.69 131 ALA A N 1
ATOM 1072 C CA . ALA A 1 131 ? -9.309 -1.970 19.165 1.00 82.69 131 ALA A CA 1
ATOM 1073 C C . ALA A 1 131 ? -10.645 -2.290 19.863 1.00 82.69 131 ALA A C 1
ATOM 1075 O O . ALA A 1 131 ? -10.689 -2.257 21.092 1.00 82.69 131 ALA A O 1
ATOM 1076 N N . SER A 1 132 ? -11.660 -2.734 19.104 1.00 79.25 132 SER A N 1
ATOM 1077 C CA . SER A 1 132 ? -12.966 -3.163 19.645 1.00 79.25 132 SER A CA 1
ATOM 1078 C C . SER A 1 132 ? -12.909 -4.421 20.525 1.00 79.25 132 SER A C 1
ATOM 1080 O O . SER A 1 132 ? -13.827 -4.704 21.299 1.00 79.25 132 SER A O 1
ATOM 1082 N N . ILE A 1 133 ? -11.839 -5.215 20.403 1.00 81.88 133 ILE A N 1
ATOM 1083 C CA . ILE A 1 133 ? -11.590 -6.383 21.255 1.00 81.88 133 ILE A CA 1
ATOM 1084 C C . ILE A 1 133 ? -10.778 -5.956 22.480 1.00 81.88 133 ILE A C 1
ATOM 1086 O O . ILE A 1 133 ? -11.105 -6.338 23.600 1.00 81.88 133 ILE A O 1
ATOM 1090 N N . SER A 1 134 ? -9.695 -5.205 22.267 1.00 81.00 134 SER A N 1
ATOM 1091 C CA . SER A 1 134 ? -8.854 -4.627 23.312 1.00 81.00 134 SER A CA 1
ATOM 1092 C C . SER A 1 134 ? -7.924 -3.575 22.709 1.00 81.00 134 SER A C 1
ATOM 1094 O O . SER A 1 134 ? -7.114 -3.879 21.830 1.00 81.00 134 SER A O 1
ATOM 1096 N N . LYS A 1 135 ? -7.978 -2.347 23.240 1.00 78.44 135 LYS A N 1
ATOM 1097 C CA . LYS A 1 135 ? -7.086 -1.251 22.825 1.00 78.44 135 LYS A CA 1
ATOM 1098 C C . LYS A 1 135 ? -5.610 -1.605 22.989 1.00 78.44 135 LYS A C 1
ATOM 1100 O O . LYS A 1 135 ? -4.814 -1.281 22.110 1.00 78.44 135 LYS A O 1
ATOM 1105 N N . GLU A 1 136 ? -5.255 -2.317 24.056 1.00 81.88 136 GLU A N 1
ATOM 1106 C CA . GLU A 1 136 ? -3.880 -2.760 24.307 1.00 81.88 136 GLU A CA 1
ATOM 1107 C C . GLU A 1 136 ? -3.377 -3.691 23.205 1.00 81.88 136 GLU A C 1
ATOM 1109 O O . GLU A 1 136 ? -2.223 -3.605 22.815 1.00 81.88 136 GLU A O 1
ATOM 1114 N N . LYS A 1 137 ? -4.248 -4.513 22.611 1.00 84.06 137 LYS A N 1
ATOM 1115 C CA . LYS A 1 137 ? -3.882 -5.458 21.544 1.00 84.06 137 LYS A CA 1
ATOM 1116 C C . LYS A 1 137 ? -3.610 -4.792 20.192 1.00 84.06 137 LYS A C 1
ATOM 1118 O O . LYS A 1 137 ? -3.193 -5.471 19.255 1.00 84.06 137 LYS A O 1
ATOM 1123 N N . THR A 1 138 ? -3.778 -3.475 20.067 1.00 81.62 138 THR A N 1
ATOM 1124 C CA . THR A 1 138 ? -3.539 -2.749 18.807 1.00 81.62 138 THR A CA 1
ATOM 1125 C C . THR A 1 138 ? -2.091 -2.886 18.312 1.00 81.62 138 THR A C 1
ATOM 1127 O O . THR A 1 138 ? -1.852 -2.835 17.106 1.00 81.62 138 THR A O 1
ATOM 1130 N N . TYR A 1 139 ? -1.118 -3.156 19.197 1.00 84.94 139 TYR A N 1
ATOM 1131 C CA . TYR A 1 139 ? 0.273 -3.395 18.786 1.00 84.94 139 TYR A CA 1
ATOM 1132 C C . TYR A 1 139 ? 0.437 -4.607 17.853 1.00 84.94 139 TYR A C 1
ATOM 1134 O O . TYR A 1 139 ? 1.380 -4.632 17.063 1.00 84.94 139 TYR A O 1
ATOM 1142 N N . TYR A 1 140 ? -0.477 -5.588 17.874 1.00 87.88 140 TYR A N 1
ATOM 1143 C CA . TYR A 1 140 ? -0.415 -6.729 16.954 1.00 87.88 140 TYR A CA 1
ATOM 1144 C C . TYR A 1 140 ? -0.566 -6.310 15.491 1.00 87.88 140 TYR A C 1
ATOM 1146 O O . TYR A 1 140 ? -0.043 -6.984 14.610 1.00 87.88 140 TYR A O 1
ATOM 1154 N N . ILE A 1 141 ? -1.222 -5.180 15.212 1.00 88.88 141 ILE A N 1
ATOM 1155 C CA . ILE A 1 141 ? -1.311 -4.630 13.850 1.00 88.88 141 ILE A CA 1
ATOM 1156 C C . ILE A 1 141 ? 0.017 -4.030 13.428 1.00 88.88 141 ILE A C 1
ATOM 1158 O O . ILE A 1 141 ? 0.414 -4.167 12.273 1.00 88.88 141 ILE A O 1
ATOM 1162 N N . ASN A 1 142 ? 0.719 -3.395 14.366 1.00 86.69 142 ASN A N 1
ATOM 1163 C CA . ASN A 1 142 ? 2.059 -2.879 14.123 1.00 86.69 142 ASN A CA 1
ATOM 1164 C C . ASN A 1 142 ? 3.009 -4.032 13.799 1.00 86.69 142 ASN A C 1
ATOM 1166 O O . ASN A 1 142 ? 3.713 -3.964 12.795 1.00 86.69 142 ASN A O 1
ATOM 1170 N N . LEU A 1 143 ? 2.941 -5.124 14.567 1.00 89.44 143 LEU A N 1
ATOM 1171 C CA . LEU A 1 143 ? 3.704 -6.340 14.293 1.00 89.44 143 LEU A CA 1
ATOM 1172 C C . LEU A 1 143 ? 3.315 -6.979 12.952 1.00 89.44 143 LEU A C 1
ATOM 1174 O O . LEU A 1 143 ? 4.190 -7.276 12.148 1.00 89.44 143 LEU A O 1
ATOM 1178 N N . PHE A 1 144 ? 2.019 -7.140 12.673 1.00 91.25 144 PHE A N 1
ATOM 1179 C CA . PHE A 1 144 ? 1.525 -7.680 11.403 1.00 91.25 144 PHE A CA 1
ATOM 1180 C C . PHE A 1 144 ? 2.051 -6.882 10.208 1.00 91.25 144 PHE A C 1
ATOM 1182 O O . PHE A 1 144 ? 2.604 -7.450 9.270 1.00 91.25 144 PHE A O 1
ATOM 1189 N N . ASN A 1 145 ? 1.929 -5.558 10.257 1.00 90.81 145 ASN A N 1
ATOM 1190 C CA . ASN A 1 145 ? 2.419 -4.691 9.200 1.00 90.81 145 ASN A CA 1
ATOM 1191 C C . ASN A 1 145 ? 3.943 -4.743 9.071 1.00 90.81 145 ASN A C 1
ATOM 1193 O O . ASN A 1 145 ? 4.453 -4.794 7.957 1.00 90.81 145 ASN A O 1
ATOM 1197 N N . PHE A 1 146 ? 4.671 -4.784 10.189 1.00 89.44 146 PHE A N 1
ATOM 1198 C CA . PHE A 1 146 ? 6.117 -4.979 10.174 1.00 89.44 146 PHE A CA 1
ATOM 1199 C C . PHE A 1 146 ? 6.490 -6.295 9.480 1.00 89.44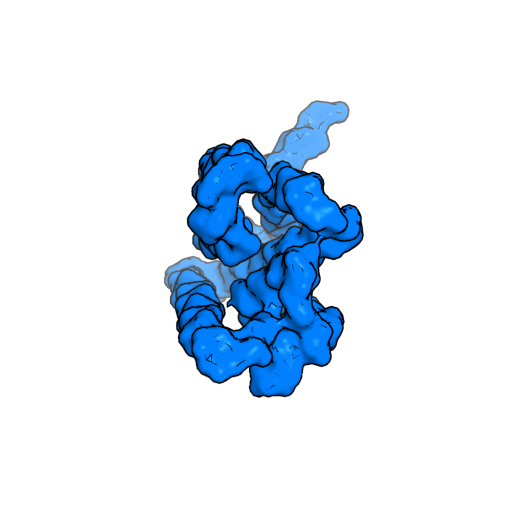 146 PHE A C 1
ATOM 1201 O O . PHE A 1 146 ? 7.365 -6.298 8.621 1.00 89.44 146 PHE A O 1
ATOM 1208 N N . CYS A 1 147 ? 5.782 -7.392 9.761 1.00 91.75 147 CYS A N 1
ATOM 1209 C CA . CYS A 1 147 ? 5.985 -8.667 9.075 1.00 91.75 147 CYS A CA 1
ATOM 1210 C C . CYS A 1 147 ? 5.666 -8.581 7.574 1.00 91.75 147 CYS A C 1
ATOM 1212 O O . CYS A 1 147 ? 6.431 -9.098 6.763 1.00 91.75 147 CYS A O 1
ATOM 1214 N N . VAL A 1 148 ? 4.575 -7.915 7.180 1.00 91.19 148 VAL A N 1
ATOM 1215 C CA . VAL A 1 148 ? 4.201 -7.756 5.763 1.00 91.19 148 VAL A CA 1
ATOM 1216 C C . VAL A 1 148 ? 5.218 -6.887 5.016 1.00 91.19 148 VAL A C 1
ATOM 1218 O O . VAL A 1 148 ? 5.663 -7.265 3.932 1.00 91.19 148 VAL A O 1
ATOM 1221 N N . MET A 1 149 ? 5.620 -5.749 5.582 1.00 92.31 149 MET A N 1
ATOM 1222 C CA . MET A 1 149 ? 6.574 -4.827 4.958 1.00 92.31 149 MET A CA 1
ATOM 1223 C C . MET A 1 149 ? 7.992 -5.400 4.963 1.00 92.31 149 MET A C 1
ATOM 1225 O O . MET A 1 149 ? 8.633 -5.429 3.917 1.00 92.31 149 MET A O 1
ATOM 1229 N N . GLY A 1 150 ? 8.456 -5.924 6.098 1.00 87.94 150 GLY A N 1
ATOM 1230 C CA . GLY A 1 150 ? 9.764 -6.566 6.230 1.00 87.94 150 GLY A CA 1
ATOM 1231 C C . GLY A 1 150 ? 9.889 -7.814 5.356 1.00 87.94 150 GLY A C 1
ATOM 1232 O O . GLY A 1 150 ? 10.874 -7.966 4.639 1.00 87.94 150 GLY A O 1
ATOM 1233 N N . GLY A 1 151 ? 8.855 -8.661 5.320 1.00 86.19 151 GLY A N 1
ATOM 1234 C CA . GLY A 1 151 ? 8.790 -9.799 4.401 1.00 86.19 151 GLY A CA 1
ATOM 1235 C C . GLY A 1 151 ? 8.779 -9.363 2.933 1.00 86.19 151 GLY A C 1
ATOM 1236 O O . GLY A 1 151 ? 9.494 -9.936 2.116 1.00 86.19 151 GLY A O 1
ATOM 1237 N N . GLY A 1 152 ? 8.038 -8.303 2.594 1.00 86.00 152 GLY A N 1
ATOM 1238 C CA . GLY A 1 152 ? 8.033 -7.717 1.250 1.00 86.00 152 GLY A CA 1
ATOM 1239 C C . GLY A 1 152 ? 9.405 -7.179 0.831 1.00 86.00 152 GLY A C 1
ATOM 1240 O O . GLY A 1 152 ? 9.854 -7.446 -0.281 1.00 86.00 152 GLY A O 1
ATOM 1241 N N . MET A 1 153 ? 10.104 -6.485 1.732 1.00 87.31 153 MET A N 1
ATOM 1242 C CA . MET A 1 153 ? 11.476 -6.014 1.517 1.00 87.31 153 MET A CA 1
ATOM 1243 C C . MET A 1 153 ? 12.463 -7.169 1.351 1.00 87.31 153 MET A C 1
ATOM 1245 O O . MET A 1 153 ? 13.299 -7.123 0.453 1.00 87.31 153 MET A O 1
ATOM 1249 N N . MET A 1 154 ? 12.357 -8.218 2.170 1.00 86.19 154 MET A N 1
ATOM 1250 C CA . MET A 1 154 ? 13.194 -9.412 2.042 1.00 86.19 154 MET A CA 1
ATOM 1251 C C . MET A 1 154 ? 12.987 -10.081 0.679 1.00 86.19 154 MET A C 1
ATOM 1253 O O . MET A 1 154 ? 13.957 -10.399 -0.005 1.00 86.19 154 MET A O 1
ATOM 1257 N N . LEU A 1 155 ? 11.734 -10.237 0.241 1.00 84.44 155 LEU A N 1
ATOM 1258 C CA . LEU A 1 155 ? 11.414 -10.785 -1.078 1.00 84.44 155 LEU A CA 1
ATOM 1259 C C . LEU A 1 155 ? 11.932 -9.892 -2.213 1.00 84.44 155 LEU A C 1
ATOM 1261 O O . LEU A 1 155 ? 12.455 -10.404 -3.202 1.00 84.44 155 LEU A O 1
ATOM 1265 N N . LEU A 1 156 ? 11.851 -8.568 -2.062 1.00 82.81 156 LEU A N 1
ATOM 1266 C CA . LEU A 1 156 ? 12.446 -7.624 -3.006 1.00 82.81 156 LEU A CA 1
ATOM 1267 C C . LEU A 1 156 ? 13.968 -7.718 -3.076 1.00 82.81 156 LEU A C 1
ATOM 1269 O O . LEU A 1 156 ? 14.533 -7.642 -4.164 1.00 82.81 156 LEU A O 1
ATOM 1273 N N . TYR A 1 157 ? 14.634 -7.877 -1.937 1.00 83.44 157 TYR A N 1
ATOM 1274 C CA . TYR A 1 157 ? 16.080 -8.045 -1.888 1.00 83.44 157 TYR A CA 1
ATOM 1275 C C . TYR A 1 157 ? 16.503 -9.335 -2.597 1.00 83.44 157 TYR A C 1
ATOM 1277 O O . TYR A 1 157 ? 17.396 -9.306 -3.443 1.00 83.44 157 TYR A O 1
ATOM 1285 N N . LEU A 1 158 ? 15.810 -10.446 -2.326 1.00 80.56 158 LEU A N 1
ATOM 1286 C CA . LEU A 1 158 ? 16.031 -11.710 -3.033 1.00 80.56 158 LEU A CA 1
ATOM 1287 C C . LEU A 1 158 ? 15.816 -11.547 -4.541 1.00 80.56 158 LEU A C 1
ATOM 1289 O O . LEU A 1 158 ? 16.614 -12.046 -5.331 1.00 80.56 158 LEU A O 1
ATOM 1293 N N . PHE A 1 159 ? 14.785 -10.801 -4.945 1.00 76.75 159 PHE A N 1
ATOM 1294 C CA . PHE A 1 159 ? 14.543 -10.480 -6.347 1.00 76.75 159 PHE A CA 1
ATOM 1295 C C . PHE A 1 159 ? 15.693 -9.678 -6.970 1.00 76.75 159 PHE A C 1
ATOM 1297 O O . PHE A 1 159 ? 16.161 -10.018 -8.055 1.00 76.75 159 PHE A O 1
ATOM 1304 N N . TYR A 1 160 ? 16.161 -8.630 -6.289 1.00 77.88 160 TYR A N 1
ATOM 1305 C CA . TYR A 1 160 ? 17.266 -7.797 -6.759 1.00 77.88 160 TYR A CA 1
ATOM 1306 C C . TYR A 1 160 ? 18.542 -8.621 -6.969 1.00 77.88 160 TYR A C 1
ATOM 1308 O O . TYR A 1 160 ? 19.152 -8.539 -8.033 1.00 77.88 160 TYR A O 1
ATOM 1316 N N . GLN A 1 161 ? 18.892 -9.475 -6.004 1.00 77.31 161 GLN A N 1
ATOM 1317 C CA . GLN A 1 161 ? 20.040 -10.378 -6.118 1.00 77.31 161 GLN A CA 1
ATOM 1318 C C . GLN A 1 161 ? 19.873 -11.367 -7.278 1.00 77.31 161 GLN A C 1
ATOM 1320 O O . GLN A 1 161 ? 20.796 -11.583 -8.060 1.00 77.31 161 GLN A O 1
ATOM 1325 N N . TYR A 1 162 ? 18.675 -11.928 -7.446 1.00 72.69 162 TYR A N 1
ATOM 1326 C CA . TYR A 1 162 ? 18.396 -12.889 -8.511 1.00 72.69 162 TYR A CA 1
ATOM 1327 C C . TYR A 1 162 ? 18.401 -12.252 -9.915 1.00 72.69 162 TYR A C 1
ATOM 1329 O O . TYR A 1 162 ? 18.803 -12.901 -10.882 1.00 72.69 162 TYR A O 1
ATOM 1337 N N . LYS A 1 163 ? 18.040 -10.965 -10.036 1.00 68.75 163 LYS A N 1
ATOM 1338 C CA . LYS A 1 163 ? 18.138 -10.183 -11.285 1.00 68.75 163 LYS A CA 1
ATOM 1339 C C . LYS A 1 163 ? 19.573 -9.996 -11.773 1.00 68.75 163 LYS A C 1
ATOM 1341 O O . LYS A 1 163 ? 19.785 -9.877 -12.975 1.00 68.75 163 LYS A O 1
ATOM 1346 N N . GLY A 1 164 ? 20.554 -10.031 -10.872 1.00 63.56 164 GLY A N 1
ATOM 1347 C CA . GLY A 1 164 ? 21.971 -10.041 -11.245 1.00 63.56 164 GLY A CA 1
ATOM 1348 C C . GLY A 1 164 ? 22.426 -11.337 -11.930 1.00 63.56 164 GLY A C 1
ATOM 1349 O O . GLY A 1 164 ? 23.456 -11.340 -12.594 1.00 63.56 164 GLY A O 1
ATOM 1350 N N . LEU A 1 165 ? 21.664 -12.429 -11.792 1.00 52.94 165 LEU A N 1
ATOM 1351 C CA . LEU A 1 165 ? 22.024 -13.758 -12.302 1.00 52.94 165 LEU A CA 1
ATOM 1352 C C . LEU A 1 165 ? 21.229 -14.159 -13.549 1.00 52.94 165 LEU A C 1
ATOM 1354 O O . LEU A 1 165 ? 21.714 -14.938 -14.366 1.00 52.94 165 LEU A O 1
ATOM 1358 N N . VAL A 1 166 ? 20.001 -13.657 -13.697 1.00 54.69 166 VAL A N 1
ATOM 1359 C CA . VAL A 1 166 ? 19.116 -13.974 -14.823 1.00 54.69 166 VAL A CA 1
ATOM 1360 C C . VAL A 1 166 ? 18.280 -12.749 -15.176 1.00 54.69 166 VAL A C 1
ATOM 1362 O O . VAL A 1 166 ? 17.893 -11.988 -14.294 1.00 54.69 166 VAL A O 1
ATOM 1365 N N . VAL A 1 167 ? 17.911 -12.587 -16.451 1.00 58.28 167 VAL A N 1
ATOM 1366 C CA . VAL A 1 167 ? 16.877 -11.616 -16.831 1.00 58.28 167 VAL A CA 1
ATOM 1367 C C . VAL A 1 167 ? 15.564 -12.027 -16.154 1.00 58.28 167 VAL A C 1
ATOM 1369 O O . VAL A 1 167 ? 14.916 -13.002 -16.542 1.00 58.28 167 VAL A O 1
ATOM 1372 N N . VAL A 1 168 ? 15.200 -11.307 -15.096 1.00 61.91 168 VAL A N 1
ATOM 1373 C CA . VAL A 1 168 ? 13.935 -11.449 -14.370 1.00 61.91 168 VAL A CA 1
ATOM 1374 C C . VAL A 1 168 ? 13.258 -10.094 -14.245 1.00 61.91 168 VAL A C 1
ATOM 1376 O O . VAL A 1 168 ? 13.902 -9.069 -14.029 1.00 61.91 168 VAL A O 1
ATOM 1379 N N . SER A 1 169 ? 11.935 -10.124 -14.342 1.00 75.19 169 SER A N 1
ATOM 1380 C CA . SER A 1 169 ? 11.046 -9.020 -13.981 1.00 75.19 169 SER A CA 1
ATOM 1381 C C . SER A 1 169 ? 10.380 -9.298 -12.644 1.00 75.19 169 SER A C 1
ATOM 1383 O O . SER A 1 169 ? 10.193 -10.464 -12.299 1.00 75.19 169 SER A O 1
ATOM 1385 N N . VAL A 1 170 ? 9.879 -8.285 -11.944 1.00 80.19 170 VAL A N 1
ATOM 1386 C CA . VAL A 1 170 ? 9.118 -8.549 -10.708 1.00 80.19 170 VAL A CA 1
ATOM 1387 C C . VAL A 1 170 ? 7.884 -9.427 -10.976 1.00 80.19 170 VAL A C 1
ATOM 1389 O O . VAL A 1 170 ? 7.556 -10.277 -10.158 1.00 80.19 170 VAL A O 1
ATOM 1392 N N . PHE A 1 171 ? 7.238 -9.307 -12.140 1.00 86.31 171 PHE A N 1
ATOM 1393 C CA . PHE A 1 171 ? 6.127 -10.172 -12.571 1.00 86.31 171 PHE A CA 1
ATOM 1394 C C . PHE A 1 171 ? 6.592 -11.363 -13.431 1.00 86.31 171 PHE A C 1
ATOM 1396 O O . PHE A 1 171 ? 6.044 -11.648 -14.497 1.00 86.31 171 PHE A O 1
ATOM 1403 N N . ASP A 1 172 ? 7.611 -12.086 -12.959 1.00 85.12 172 ASP A N 1
ATOM 1404 C CA . ASP A 1 172 ? 8.138 -13.284 -13.623 1.00 85.12 172 ASP A CA 1
ATOM 1405 C C . ASP A 1 172 ? 7.286 -14.539 -13.345 1.00 85.12 172 ASP A C 1
ATOM 1407 O O . ASP A 1 172 ? 6.762 -14.741 -12.244 1.00 85.12 172 ASP A O 1
ATOM 1411 N N . LYS A 1 173 ? 7.173 -15.426 -14.344 1.00 85.69 173 LYS A N 1
ATOM 1412 C CA . LYS A 1 173 ? 6.447 -16.709 -14.256 1.00 85.69 173 LYS A CA 1
ATOM 1413 C C . LYS A 1 173 ? 7.039 -17.691 -13.235 1.00 85.69 173 LYS A C 1
ATOM 1415 O O . LYS A 1 173 ? 6.342 -18.615 -12.824 1.00 85.69 173 LYS A O 1
ATOM 1420 N N . ARG A 1 174 ? 8.286 -17.499 -12.806 1.00 84.50 174 ARG A N 1
ATOM 1421 C CA . ARG A 1 174 ? 8.965 -18.314 -11.788 1.00 84.50 174 ARG A CA 1
ATOM 1422 C C . ARG A 1 174 ? 8.593 -17.922 -10.361 1.00 84.50 174 ARG A C 1
ATOM 1424 O O . ARG A 1 174 ? 8.688 -18.751 -9.465 1.00 84.50 174 ARG A O 1
ATOM 1431 N N . ILE A 1 175 ? 8.144 -16.686 -10.140 1.00 83.94 175 ILE A N 1
ATOM 1432 C CA . ILE A 1 175 ? 7.769 -16.212 -8.803 1.00 83.94 175 ILE A CA 1
ATOM 1433 C C . ILE A 1 175 ? 6.373 -16.748 -8.468 1.00 83.94 175 ILE A C 1
ATOM 1435 O O . ILE A 1 175 ? 5.450 -16.502 -9.252 1.00 83.94 175 ILE A O 1
ATOM 1439 N N . PRO A 1 176 ? 6.176 -17.468 -7.347 1.00 89.00 176 PRO A N 1
ATOM 1440 C CA . PRO A 1 176 ? 4.866 -17.973 -6.958 1.00 89.00 176 PRO A CA 1
ATOM 1441 C C . PRO A 1 176 ? 3.843 -16.847 -6.853 1.00 89.00 176 PRO A C 1
ATOM 1443 O O . PRO A 1 176 ? 4.069 -15.837 -6.190 1.00 89.00 176 PRO A O 1
ATOM 1446 N N . ILE A 1 177 ? 2.686 -17.029 -7.487 1.00 89.69 177 ILE A N 1
ATOM 1447 C CA . ILE A 1 177 ? 1.730 -15.931 -7.652 1.00 89.69 177 ILE A CA 1
ATOM 1448 C C . ILE A 1 177 ? 1.136 -15.436 -6.324 1.00 89.69 177 ILE A C 1
ATOM 1450 O O . ILE A 1 177 ? 0.751 -14.278 -6.198 1.00 89.69 177 ILE A O 1
ATOM 1454 N N . ILE A 1 178 ? 1.131 -16.299 -5.307 1.00 90.81 178 ILE A N 1
ATOM 1455 C CA . ILE A 1 178 ? 0.666 -15.980 -3.958 1.00 90.81 178 ILE A CA 1
ATOM 1456 C C . ILE A 1 178 ? 1.527 -14.913 -3.262 1.00 90.81 178 ILE A C 1
ATOM 1458 O O . ILE A 1 178 ? 1.046 -14.226 -2.366 1.00 90.81 178 ILE A O 1
ATOM 1462 N N . PHE A 1 179 ? 2.772 -14.701 -3.704 1.00 90.25 179 PHE A N 1
ATOM 1463 C CA . PHE A 1 179 ? 3.646 -13.673 -3.129 1.00 90.25 179 PHE A CA 1
ATOM 1464 C C . PHE A 1 179 ? 3.122 -12.262 -3.433 1.00 90.25 179 PHE A C 1
ATOM 1466 O O . PHE A 1 179 ? 3.344 -11.344 -2.650 1.00 90.25 179 PHE A O 1
ATOM 1473 N N . PHE A 1 180 ? 2.340 -12.101 -4.504 1.00 93.00 180 PHE A N 1
ATOM 1474 C CA . PHE A 1 180 ? 1.692 -10.839 -4.878 1.00 93.00 180 PHE A CA 1
ATOM 1475 C C . PHE A 1 180 ? 0.407 -10.551 -4.087 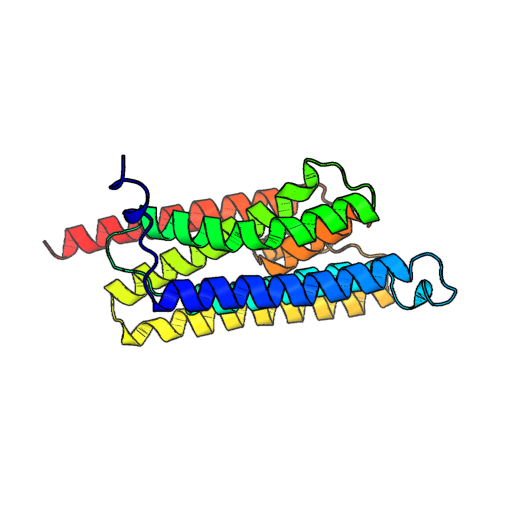1.00 93.00 180 PHE A C 1
ATOM 1477 O O . PHE A 1 180 ? -0.305 -9.590 -4.357 1.00 93.00 180 PHE A O 1
ATOM 1484 N N . ILE A 1 181 ? 0.106 -11.333 -3.050 1.00 94.38 181 ILE A N 1
ATOM 1485 C CA . ILE A 1 181 ? -0.772 -10.848 -1.978 1.00 94.38 181 ILE A CA 1
ATOM 1486 C C . ILE A 1 181 ? -0.076 -9.717 -1.204 1.00 94.38 181 ILE A C 1
ATOM 1488 O O . ILE A 1 181 ? -0.735 -8.820 -0.678 1.00 94.38 181 ILE A O 1
ATOM 1492 N N . ASN A 1 182 ? 1.260 -9.718 -1.157 1.00 94.25 182 ASN A N 1
ATOM 1493 C CA . ASN A 1 182 ? 2.021 -8.672 -0.499 1.00 94.25 182 ASN A CA 1
ATOM 1494 C C . ASN A 1 182 ? 1.871 -7.331 -1.252 1.00 94.25 182 ASN A C 1
ATOM 1496 O O . ASN A 1 182 ? 2.239 -7.248 -2.426 1.00 94.25 182 ASN A O 1
ATOM 1500 N N . PRO A 1 183 ? 1.386 -6.263 -0.592 1.00 93.62 183 PRO A N 1
ATOM 1501 C CA . PRO A 1 183 ? 1.134 -4.981 -1.248 1.00 93.62 183 PRO A CA 1
ATOM 1502 C C . PRO A 1 183 ? 2.404 -4.327 -1.792 1.00 93.62 183 PRO A C 1
ATOM 1504 O O . PRO A 1 183 ? 2.352 -3.670 -2.827 1.00 93.62 183 PRO A O 1
ATOM 1507 N N . LEU A 1 184 ? 3.551 -4.538 -1.143 1.00 92.19 184 LEU A N 1
ATOM 1508 C CA . LEU A 1 184 ? 4.828 -3.964 -1.548 1.00 92.19 184 LEU A CA 1
ATOM 1509 C C . LEU A 1 184 ? 5.320 -4.612 -2.853 1.00 92.19 184 LEU A C 1
ATOM 1511 O O . LEU A 1 184 ? 5.688 -3.898 -3.785 1.00 92.19 184 LEU A O 1
ATOM 1515 N N . LEU A 1 185 ? 5.245 -5.946 -2.958 1.00 91.12 185 LEU A N 1
ATOM 1516 C CA . LEU A 1 185 ? 5.602 -6.682 -4.181 1.00 91.12 185 LEU A CA 1
ATOM 1517 C C . LEU A 1 185 ? 4.666 -6.394 -5.358 1.00 91.12 185 LEU A C 1
ATOM 1519 O O . LEU A 1 185 ? 5.106 -6.319 -6.506 1.00 91.12 185 LEU A O 1
ATOM 1523 N N . THR A 1 186 ? 3.377 -6.216 -5.093 1.00 92.94 186 THR A N 1
ATOM 1524 C CA . THR A 1 186 ? 2.412 -5.884 -6.148 1.00 92.94 186 THR A CA 1
ATOM 1525 C C . THR A 1 186 ? 2.583 -4.444 -6.611 1.00 92.94 186 THR A C 1
ATOM 1527 O O . THR A 1 186 ? 2.550 -4.189 -7.814 1.00 92.94 186 THR A O 1
ATOM 1530 N N . MET A 1 187 ? 2.852 -3.516 -5.685 1.00 90.88 187 MET A N 1
ATOM 1531 C CA . MET A 1 187 ? 3.153 -2.117 -5.990 1.00 90.88 187 MET A CA 1
ATOM 1532 C C . MET A 1 187 ? 4.380 -2.003 -6.900 1.00 90.88 187 MET A C 1
ATOM 1534 O O . MET A 1 187 ? 4.285 -1.468 -8.001 1.00 90.88 187 MET A O 1
ATOM 1538 N N . ILE A 1 188 ? 5.524 -2.551 -6.483 1.00 88.00 188 ILE A N 1
ATOM 1539 C CA . ILE A 1 188 ? 6.766 -2.477 -7.265 1.00 88.00 188 ILE A CA 1
ATOM 1540 C C . ILE A 1 188 ? 6.662 -3.195 -8.609 1.00 88.00 188 ILE A C 1
ATOM 1542 O O . ILE A 1 188 ? 7.150 -2.675 -9.608 1.00 88.00 188 ILE A O 1
ATOM 1546 N N . GLY A 1 189 ? 5.992 -4.349 -8.670 1.00 88.75 189 GLY A N 1
ATOM 1547 C CA . GLY A 1 189 ? 5.791 -5.047 -9.936 1.00 88.75 189 GLY A CA 1
ATOM 1548 C C . GLY A 1 189 ? 4.898 -4.277 -10.903 1.00 88.75 189 GLY A C 1
ATOM 1549 O O . GLY A 1 189 ? 5.209 -4.203 -12.091 1.00 88.75 189 GLY A O 1
ATOM 1550 N N . SER A 1 190 ? 3.858 -3.611 -10.391 1.00 89.50 190 SER A N 1
ATOM 1551 C CA . SER A 1 190 ? 3.040 -2.697 -11.190 1.00 89.50 190 SER A CA 1
ATOM 1552 C C . SER A 1 190 ? 3.867 -1.523 -11.710 1.00 89.50 190 SER A C 1
ATOM 1554 O O . SER A 1 190 ? 3.824 -1.236 -12.902 1.00 89.50 190 SER A O 1
ATOM 1556 N N . LEU A 1 191 ? 4.642 -0.860 -10.846 1.00 85.69 191 LEU A N 1
ATOM 1557 C CA . LEU A 1 191 ? 5.458 0.293 -11.236 1.00 85.69 191 LEU A CA 1
ATOM 1558 C C . LEU A 1 191 ? 6.497 -0.092 -12.292 1.00 85.69 191 LEU A C 1
ATOM 1560 O O . LEU A 1 191 ? 6.584 0.565 -13.324 1.00 85.69 191 LEU A O 1
ATOM 1564 N N . ARG A 1 192 ? 7.234 -1.191 -12.099 1.00 82.62 192 ARG A N 1
ATOM 1565 C CA . ARG A 1 192 ? 8.252 -1.618 -13.069 1.00 82.62 192 ARG A CA 1
ATOM 1566 C C . ARG A 1 192 ? 7.650 -2.059 -14.399 1.00 82.62 192 ARG A C 1
ATOM 1568 O O . ARG A 1 192 ? 8.186 -1.690 -15.441 1.00 82.62 192 ARG A O 1
ATOM 1575 N N . SER A 1 193 ? 6.505 -2.747 -14.385 1.00 85.12 193 SER A N 1
ATOM 1576 C CA . SER A 1 193 ? 5.769 -3.074 -15.615 1.00 85.12 193 SER A CA 1
ATOM 1577 C C . SER A 1 193 ? 5.340 -1.817 -16.377 1.00 85.12 193 SER A C 1
ATOM 1579 O O . SER A 1 193 ? 5.423 -1.797 -17.600 1.00 85.12 193 SER A O 1
ATOM 1581 N N . GLN A 1 194 ? 4.898 -0.766 -15.680 1.00 81.06 194 GLN A N 1
ATOM 1582 C CA . GLN A 1 194 ? 4.513 0.511 -16.300 1.00 81.06 194 GLN A CA 1
ATOM 1583 C C . GLN A 1 194 ? 5.708 1.279 -16.865 1.00 81.06 194 GLN A C 1
ATOM 1585 O O . GLN A 1 194 ? 5.560 2.105 -17.759 1.00 81.06 194 GLN A O 1
ATOM 1590 N N . MET A 1 195 ? 6.904 0.994 -16.356 1.00 77.06 195 MET A N 1
ATOM 1591 C CA . MET A 1 195 ? 8.152 1.587 -16.824 1.00 77.06 195 MET A CA 1
ATOM 1592 C C . MET A 1 195 ? 8.795 0.835 -17.985 1.00 77.06 195 MET A C 1
ATOM 1594 O O . MET A 1 195 ? 9.861 1.231 -18.446 1.00 77.06 195 MET A O 1
ATOM 1598 N N . GLY A 1 196 ? 8.138 -0.208 -18.494 1.00 76.00 196 GLY A N 1
ATOM 1599 C CA . GLY A 1 196 ? 8.614 -0.982 -19.635 1.00 76.00 196 GLY A CA 1
ATOM 1600 C C . GLY A 1 196 ? 9.471 -2.189 -19.257 1.00 76.00 196 GLY A C 1
ATOM 1601 O O . GLY A 1 196 ? 10.034 -2.820 -20.149 1.00 76.00 196 GLY A O 1
ATOM 1602 N N . GLU A 1 197 ? 9.562 -2.555 -17.970 1.00 80.25 197 GLU A N 1
ATOM 1603 C CA . GLU A 1 197 ? 10.086 -3.875 -17.607 1.00 80.25 197 GLU A CA 1
ATOM 1604 C C . GLU A 1 197 ? 9.143 -4.957 -18.153 1.00 80.25 197 GLU A C 1
ATOM 1606 O O . GLU A 1 197 ? 7.917 -4.821 -18.110 1.00 80.25 197 GLU A O 1
ATOM 1611 N N . VAL A 1 198 ? 9.719 -6.039 -18.686 1.00 83.50 198 VAL A N 1
ATOM 1612 C CA . VAL A 1 198 ? 8.948 -7.135 -19.282 1.00 83.50 198 VAL A CA 1
ATOM 1613 C C . VAL A 1 198 ? 7.964 -7.688 -18.255 1.00 83.50 198 VAL A C 1
ATOM 1615 O O . VAL A 1 198 ? 8.348 -8.011 -17.141 1.00 83.50 198 VAL A O 1
ATOM 1618 N N . ASN A 1 199 ? 6.693 -7.831 -18.622 1.00 86.88 199 ASN A N 1
ATOM 1619 C CA . ASN A 1 199 ? 5.676 -8.383 -17.735 1.00 86.88 199 ASN A CA 1
ATOM 1620 C C . ASN A 1 199 ? 5.224 -9.760 -18.230 1.00 86.88 199 ASN A C 1
ATOM 1622 O O . ASN A 1 199 ? 4.321 -9.877 -19.059 1.00 86.88 199 ASN A O 1
ATOM 1626 N N . TYR A 1 200 ? 5.836 -10.821 -17.702 1.00 87.81 200 TYR A N 1
ATOM 1627 C CA . TYR A 1 200 ? 5.554 -12.188 -18.149 1.00 87.81 200 TYR A CA 1
ATOM 1628 C C . TYR A 1 200 ? 4.217 -12.752 -17.645 1.00 87.81 200 TYR A C 1
ATOM 1630 O O . TYR A 1 200 ? 3.755 -13.770 -18.170 1.00 87.81 200 TYR A O 1
ATOM 1638 N N . ARG A 1 201 ? 3.603 -12.139 -16.623 1.00 88.50 201 ARG A N 1
ATOM 1639 C CA . ARG A 1 201 ? 2.329 -12.579 -16.019 1.00 88.50 201 ARG A CA 1
ATOM 1640 C C . ARG A 1 201 ? 1.136 -11.674 -16.352 1.00 88.50 201 ARG A C 1
ATOM 1642 O O . ARG A 1 201 ? 0.014 -11.973 -15.940 1.00 88.50 201 ARG A O 1
ATOM 1649 N N . GLY A 1 202 ? 1.346 -10.581 -17.082 1.00 89.00 202 GLY A N 1
ATOM 1650 C CA . GLY A 1 202 ? 0.312 -9.582 -17.352 1.00 89.00 202 GLY A CA 1
ATOM 1651 C C . GLY A 1 202 ? -0.273 -8.994 -16.060 1.00 89.00 202 GLY A C 1
ATOM 1652 O O . GLY A 1 202 ? 0.449 -8.684 -15.114 1.00 89.00 202 GLY A O 1
ATOM 1653 N N . TYR A 1 203 ? -1.600 -8.862 -16.002 1.00 89.94 203 TYR A N 1
ATOM 1654 C CA . TYR A 1 203 ? -2.315 -8.296 -14.849 1.00 89.94 203 TYR A CA 1
ATOM 1655 C C . TYR A 1 203 ? -2.645 -9.309 -13.738 1.00 89.94 203 TYR A C 1
ATOM 1657 O O . TYR A 1 203 ? -3.214 -8.923 -12.718 1.00 89.94 203 TYR A O 1
ATOM 1665 N N . GLN A 1 204 ? -2.296 -10.594 -13.889 1.00 93.69 204 GLN A N 1
ATOM 1666 C CA . GLN A 1 204 ? -2.665 -11.634 -12.914 1.00 93.69 204 GLN A CA 1
ATOM 1667 C C . GLN A 1 204 ? -2.226 -11.326 -11.466 1.00 93.69 204 GLN A C 1
ATOM 1669 O O . GLN A 1 204 ? -3.051 -11.503 -10.567 1.00 93.69 204 GLN A O 1
ATOM 1674 N N . PRO A 1 205 ? -0.995 -10.831 -11.201 1.00 94.00 205 PRO A N 1
ATOM 1675 C CA . PRO A 1 205 ? -0.563 -10.480 -9.843 1.00 94.00 205 PRO A CA 1
ATOM 1676 C C . PRO A 1 205 ? -1.453 -9.420 -9.185 1.00 94.00 205 PRO A C 1
ATOM 1678 O O . PRO A 1 205 ? -1.830 -9.544 -8.022 1.00 94.00 205 PRO A O 1
ATOM 1681 N N . ILE A 1 206 ? -1.838 -8.405 -9.963 1.00 94.62 206 ILE A N 1
ATOM 1682 C CA . ILE A 1 206 ? -2.691 -7.298 -9.525 1.00 94.62 206 ILE A CA 1
ATOM 1683 C C . ILE A 1 206 ? -4.104 -7.813 -9.224 1.00 94.62 206 ILE A C 1
ATOM 1685 O O . ILE A 1 206 ? -4.673 -7.497 -8.183 1.00 94.62 206 ILE A O 1
ATOM 1689 N N . ILE A 1 207 ? -4.662 -8.654 -10.099 1.00 95.12 207 ILE A N 1
ATOM 1690 C CA . ILE A 1 207 ? -5.997 -9.240 -9.912 1.00 95.12 207 ILE A CA 1
ATOM 1691 C C . ILE A 1 207 ? -6.050 -10.079 -8.628 1.00 95.12 207 ILE A C 1
ATOM 1693 O O . ILE A 1 207 ? -6.982 -9.933 -7.838 1.00 95.12 207 ILE A O 1
ATOM 1697 N N . ILE A 1 208 ? -5.042 -10.920 -8.381 1.00 96.06 208 ILE A N 1
ATOM 1698 C CA . ILE A 1 208 ? -4.977 -11.761 -7.176 1.00 96.06 208 ILE A CA 1
ATOM 1699 C C . ILE A 1 208 ? -4.850 -10.919 -5.911 1.00 96.06 208 ILE A C 1
ATOM 1701 O O . ILE A 1 208 ? -5.530 -11.213 -4.929 1.00 96.06 208 ILE A O 1
ATOM 1705 N N . PHE A 1 209 ? -4.048 -9.854 -5.948 1.00 96.50 209 PHE A N 1
ATOM 1706 C CA . PHE A 1 209 ? -3.972 -8.886 -4.860 1.00 96.50 209 PHE A CA 1
ATOM 1707 C C . PHE A 1 209 ? -5.360 -8.326 -4.512 1.00 96.50 209 PHE A C 1
ATOM 1709 O O . PHE A 1 209 ? -5.787 -8.406 -3.359 1.00 96.50 209 PHE A O 1
ATOM 1716 N N . PHE A 1 210 ? -6.090 -7.810 -5.508 1.00 96.62 210 PHE A N 1
ATOM 1717 C CA . PHE A 1 210 ? -7.425 -7.243 -5.298 1.00 96.62 210 PHE A CA 1
ATOM 1718 C C . PHE A 1 210 ? -8.411 -8.274 -4.756 1.00 96.62 210 PHE A C 1
ATOM 1720 O O . PHE A 1 210 ? -9.092 -8.005 -3.769 1.00 96.62 210 PHE A O 1
ATOM 1727 N N . ILE A 1 211 ? -8.471 -9.459 -5.367 1.00 96.75 211 ILE A N 1
ATOM 1728 C CA . ILE A 1 211 ? -9.380 -10.526 -4.936 1.00 96.75 211 ILE A CA 1
ATOM 1729 C C . ILE A 1 211 ? -9.092 -10.915 -3.486 1.00 96.75 211 ILE A C 1
ATOM 1731 O O . ILE A 1 211 ? -10.015 -10.946 -2.674 1.00 96.75 211 ILE A O 1
ATOM 1735 N N . PHE A 1 212 ? -7.827 -11.166 -3.140 1.00 96.81 212 PHE A N 1
ATOM 1736 C CA . PHE A 1 212 ? -7.458 -11.596 -1.796 1.00 96.81 212 PHE A CA 1
ATOM 1737 C C . PHE A 1 212 ? -7.860 -10.566 -0.737 1.00 96.81 212 PHE A C 1
ATOM 1739 O O . PHE A 1 212 ? -8.539 -10.918 0.227 1.00 96.81 212 PHE A O 1
ATOM 1746 N N . TRP A 1 213 ? -7.492 -9.295 -0.913 1.00 95.56 213 TRP A N 1
ATOM 1747 C CA . TRP A 1 213 ? -7.759 -8.271 0.101 1.00 95.56 213 TRP A CA 1
ATOM 1748 C C . TRP A 1 213 ? -9.236 -7.878 0.181 1.00 95.56 213 TRP A C 1
ATOM 1750 O O . TRP A 1 213 ? -9.730 -7.607 1.277 1.00 95.56 213 TRP A O 1
ATOM 1760 N N . CYS A 1 214 ? -9.976 -7.932 -0.929 1.00 93.88 214 CYS A N 1
ATOM 1761 C CA . CYS A 1 214 ? -11.431 -7.788 -0.904 1.00 93.88 214 CYS A CA 1
ATOM 1762 C C . CYS A 1 214 ? -12.094 -8.930 -0.121 1.00 93.88 214 CYS A C 1
ATOM 1764 O O . CYS A 1 214 ? -12.909 -8.669 0.765 1.00 93.88 214 CYS A O 1
ATOM 1766 N N . LEU A 1 215 ? -11.720 -10.188 -0.390 1.00 94.69 215 LEU A N 1
ATOM 1767 C CA . LEU A 1 215 ? -12.236 -11.347 0.347 1.00 94.69 215 LEU A CA 1
ATOM 1768 C C . LEU A 1 215 ? -11.861 -11.288 1.829 1.00 94.69 215 LEU A C 1
ATOM 1770 O O . LEU A 1 215 ? -12.702 -11.554 2.686 1.00 94.69 215 LEU A O 1
ATOM 1774 N N . PHE A 1 216 ? -10.632 -10.882 2.142 1.00 93.12 216 PHE A N 1
ATOM 1775 C CA . PHE A 1 216 ? -10.178 -10.687 3.513 1.00 93.12 216 PHE A CA 1
ATOM 1776 C C . PHE A 1 216 ? -11.010 -9.620 4.237 1.00 93.12 216 PHE A C 1
ATOM 1778 O O . PHE A 1 216 ? -11.482 -9.854 5.348 1.00 93.12 216 PHE A O 1
ATOM 1785 N N . GLY A 1 217 ? -11.277 -8.480 3.592 1.00 89.19 217 GLY A N 1
ATOM 1786 C CA . GLY A 1 217 ? -12.150 -7.437 4.133 1.00 89.19 217 GLY A CA 1
ATOM 1787 C C . GLY A 1 217 ? -13.580 -7.925 4.394 1.00 89.19 217 GLY A C 1
ATOM 1788 O O . GLY A 1 217 ? -14.154 -7.628 5.444 1.00 89.19 217 GLY A O 1
ATOM 1789 N N . VAL A 1 218 ? -14.144 -8.728 3.486 1.00 89.31 218 VAL A N 1
ATOM 1790 C CA . VAL A 1 218 ? -15.456 -9.367 3.686 1.00 89.31 218 VAL A CA 1
ATOM 1791 C C . VAL A 1 218 ? -15.418 -10.336 4.869 1.00 89.31 218 VAL A C 1
ATOM 1793 O O . VAL A 1 218 ? -16.307 -10.289 5.718 1.00 89.31 218 VAL A O 1
ATOM 1796 N N . ALA A 1 219 ? -14.380 -11.167 4.978 1.00 89.69 219 ALA A N 1
ATOM 1797 C CA . ALA A 1 219 ? -14.213 -12.102 6.089 1.00 89.69 219 ALA A CA 1
ATOM 1798 C C . ALA A 1 219 ? -14.131 -11.377 7.443 1.00 89.69 219 ALA A C 1
ATOM 1800 O O . ALA A 1 219 ? -14.797 -11.786 8.396 1.00 89.69 219 ALA A O 1
ATOM 1801 N N . LEU A 1 220 ? -13.394 -10.260 7.523 1.00 85.56 220 LEU A N 1
ATOM 1802 C CA . LEU A 1 220 ? -13.345 -9.416 8.723 1.00 85.56 220 LEU A CA 1
ATOM 1803 C C . LEU A 1 220 ? -14.740 -8.927 9.136 1.00 85.56 220 LEU A C 1
ATOM 1805 O O . LEU A 1 220 ? -15.104 -9.024 10.310 1.00 85.56 220 LEU A O 1
ATOM 1809 N N . LYS A 1 221 ? -15.540 -8.462 8.171 1.00 83.12 221 LYS A N 1
ATOM 1810 C CA . LYS A 1 221 ? -16.905 -7.976 8.413 1.00 83.12 221 LYS A CA 1
ATOM 1811 C C . LYS A 1 221 ? -17.864 -9.091 8.845 1.00 83.12 221 LYS A C 1
ATOM 1813 O O . LYS A 1 221 ? -18.716 -8.887 9.707 1.00 83.12 221 LYS A O 1
ATOM 1818 N N . LEU A 1 222 ? -17.736 -10.287 8.273 1.00 85.44 222 LEU A N 1
ATOM 1819 C CA . LEU A 1 222 ? -18.546 -11.438 8.681 1.00 85.44 222 LEU A CA 1
ATOM 1820 C C . LEU A 1 222 ? -18.222 -11.876 10.116 1.00 85.44 222 LEU A C 1
ATOM 1822 O O . LEU A 1 222 ? -19.136 -12.130 10.902 1.00 85.44 222 LEU A O 1
ATOM 1826 N N . MET A 1 223 ? -16.937 -11.898 10.484 1.00 81.50 223 MET A N 1
ATOM 1827 C CA . MET A 1 223 ? -16.511 -12.194 11.856 1.00 81.50 223 MET A CA 1
ATOM 1828 C C . MET A 1 223 ? -17.036 -11.166 12.867 1.00 81.50 223 MET A C 1
ATOM 1830 O O . MET A 1 223 ? -17.372 -11.528 13.997 1.00 81.50 223 MET A O 1
ATOM 1834 N N . GLU A 1 224 ? -17.134 -9.894 12.478 1.00 73.88 224 GLU A N 1
ATOM 1835 C CA . GLU A 1 224 ? -17.738 -8.844 13.300 1.00 73.88 224 GLU A CA 1
ATOM 1836 C C . GLU A 1 224 ? -19.194 -9.155 13.642 1.00 73.88 224 GLU A C 1
ATOM 1838 O O . GLU A 1 224 ? -19.526 -9.252 14.827 1.00 73.88 224 GLU A O 1
ATOM 1843 N N . LYS A 1 225 ? -20.027 -9.410 12.626 1.00 72.88 225 LYS A N 1
ATOM 1844 C CA . LYS A 1 225 ? -21.448 -9.732 12.812 1.00 72.88 225 LYS A CA 1
ATOM 1845 C C . LYS A 1 225 ? -21.648 -10.945 13.726 1.00 72.88 225 LYS A C 1
ATOM 1847 O O . LYS A 1 225 ? -22.517 -10.924 14.593 1.00 72.88 225 LYS A O 1
ATOM 1852 N N . TYR A 1 226 ? -20.813 -11.974 13.571 1.00 72.25 226 TYR A 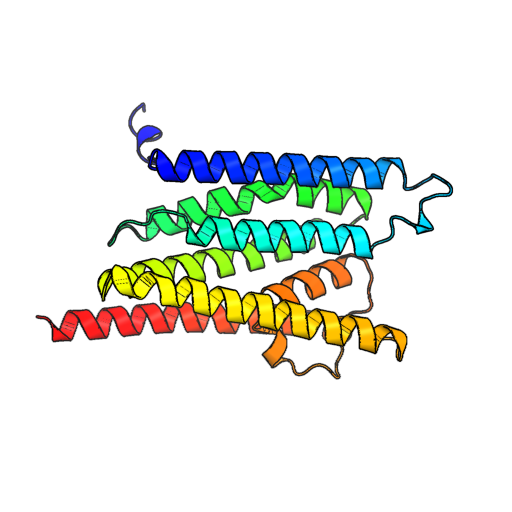N 1
ATOM 1853 C CA . TYR A 1 226 ? -20.873 -13.174 14.408 1.00 72.25 226 TYR A CA 1
ATOM 1854 C C . TYR A 1 226 ? -20.507 -12.908 15.878 1.00 72.25 226 TYR A C 1
ATOM 1856 O O . TYR A 1 226 ? -21.068 -13.520 16.781 1.00 72.25 226 TYR A O 1
ATOM 1864 N N . THR A 1 227 ? -19.574 -11.987 16.137 1.00 66.50 227 THR A N 1
ATOM 1865 C CA . THR A 1 227 ? -19.117 -11.691 17.506 1.00 66.50 227 THR A CA 1
ATOM 1866 C C . THR A 1 227 ? -20.120 -10.839 18.279 1.00 66.50 227 THR A C 1
ATOM 1868 O O . THR A 1 227 ? -20.289 -11.061 19.474 1.00 66.50 227 THR A O 1
ATOM 1871 N N . VAL A 1 228 ? -20.782 -9.882 17.616 1.00 64.56 228 VAL A N 1
ATOM 1872 C CA . VAL A 1 228 ? -21.828 -9.048 18.238 1.00 64.56 228 VAL A CA 1
ATOM 1873 C C . VAL A 1 228 ? -23.020 -9.914 18.650 1.00 64.56 228 VAL A C 1
ATOM 1875 O O . VAL A 1 228 ? -23.400 -9.899 19.810 1.00 64.56 228 VAL A O 1
ATOM 1878 N N . SER A 1 229 ? -23.488 -10.795 17.759 1.00 62.81 229 SER A N 1
ATOM 1879 C CA . SER A 1 229 ? -24.607 -11.717 18.023 1.00 62.81 229 SER A CA 1
ATOM 1880 C C . SER A 1 229 ? -24.381 -12.722 19.166 1.00 62.81 229 SER A C 1
ATOM 1882 O O . SER A 1 229 ? -25.319 -13.418 19.533 1.00 62.81 229 SER A O 1
ATOM 1884 N N . ARG A 1 230 ? -23.150 -12.875 19.674 1.00 59.81 230 ARG A N 1
ATOM 1885 C CA . ARG A 1 230 ? -22.826 -13.734 20.829 1.00 59.81 230 ARG A CA 1
ATOM 1886 C C . ARG A 1 230 ? -22.754 -12.972 22.156 1.00 59.81 230 ARG A C 1
ATOM 1888 O O . ARG A 1 230 ? -22.583 -13.613 23.189 1.00 59.81 230 ARG A O 1
ATOM 1895 N N . ARG A 1 231 ? -22.744 -11.635 22.117 1.00 55.59 231 ARG A N 1
ATOM 1896 C CA . ARG A 1 231 ? -22.693 -10.768 23.305 1.00 55.59 231 ARG A CA 1
ATOM 1897 C C . ARG A 1 231 ? -24.077 -10.274 23.737 1.00 55.59 231 ARG A C 1
ATOM 1899 O O . ARG A 1 231 ? -24.184 -9.830 24.876 1.00 55.59 231 ARG A O 1
ATOM 1906 N N . ASP A 1 232 ? -25.064 -10.369 22.849 1.00 48.09 232 ASP A N 1
ATOM 1907 C CA . ASP A 1 232 ? -26.494 -10.162 23.115 1.00 48.09 232 ASP A CA 1
ATOM 1908 C C . ASP A 1 232 ? -27.163 -11.490 23.509 1.00 48.09 232 ASP A C 1
ATOM 1910 O O . ASP A 1 232 ? -28.073 -11.460 24.367 1.00 48.09 232 ASP A O 1
#

Radius of gyration: 19.17 Å; chains: 1; bounding box: 52×44×45 Å

Foldseek 3Di:
DVPPVCVLPQDPQLVVLLVVLLVLLVVLLVVVVVLLVCCPPPCVVVSDLVVLLVSLLVSLVSLLVSLLSRDDDAPPLVSQLVSLVSSLCSNVVVLVSVCVSQVQPPVLSCLLSVLSSLSSSLLVLVQSLVVVVPVVSSCVSVVVVCCLSVVLVVVVVVVVVVCVVDLDALQDPPDPLVNLLRSSSVNSSSSVVSNVRDHPNPCSSSVCNVVVSVVVSVVSVVVVVVVVVVVD

Sequence (232 aa):
MHNVTEKVLFKKENRRILILNLCITVFVLMGYLLIIVFKKSPEEELFNMDFYSFFFLFQFILYTLLVQILEVEEGKQMDSLVQVGVFTLGIIPLIMVAAHGKGIERLQTFVPLSIQYLWGITLVNLKVRIASISKEKTYYINLFNFCVMGGGMMLLYLFYQYKGLVVVSVFDKRIPIIFFINPLLTMIGSLRSQMGEVNYRGYQPIIIFFIFWCLFGVALKLMEKYTVSRRD

Organism: NCBI:txid1497

Secondary structure (DSSP, 8-state):
-TTSSTTS---HHHHHHHHHHHHHHHHHHHHHHHHHHHTTSTTGGGG-HHHHHHHHHHHHHHHHHHHHH----TT-HHHHHHHHHHHHHTTHHHHHHHHHHHT--TTTTHHHHHHHHHHHHHHHHHHHHHHHH-GGGGHHHHHHHHHHHHHHHHHHHHHHHHHTTS---TT-TTS-GGGGGSHHHHHHHHHHHHTT---TTTTHHHHHHHHHHHHHHHHHHHHHHHHHTTT-